Protein AF-A0A940QSB4-F1 (afdb_monomer_lite)

Foldseek 3Di:
DADEDEAEDCEPCVVVVVVVLVCCVPPVVVDDPRYDHQAYEEAHPLQLLAQPAADDDDDDLVSLLVSLVVCVVVVHAYEYRSAQQPDDPVSLPPPVNVSSLVSNLDLRYAYEYDHPVVVVSCCVPRVSHAYEDDLLNVPPDLVVQLVVVVDPHQAYEHNQLCPPVVVSLVSRPCNVRYHYDDDDPDDRPDPCSNVSSNLSSQQSNQNSVCVPDPVPDDRDSVVSVHDDCPPDDD

Radius of gyration: 18.11 Å; chains: 1; bounding box: 48×42×54 Å

pLDDT: mean 93.91, std 8.62, range [43.97, 98.81]

Structure (mmCIF, N/CA/C/O backbone):
data_AF-A0A940QSB4-F1
#
_entry.id   AF-A0A940QSB4-F1
#
loop_
_atom_site.group_PDB
_atom_site.id
_atom_site.type_symbol
_atom_site.label_atom_id
_atom_site.label_alt_id
_atom_site.label_comp_id
_atom_site.label_asym_id
_atom_site.label_entity_id
_atom_site.label_seq_id
_atom_site.pdbx_PDB_ins_code
_atom_site.Cartn_x
_atom_site.Cartn_y
_atom_site.Cartn_z
_atom_site.occupancy
_atom_site.B_iso_or_equiv
_atom_site.auth_seq_id
_atom_site.auth_comp_id
_atom_site.auth_asym_id
_atom_site.auth_atom_id
_atom_site.pdbx_PDB_model_num
ATOM 1 N N . MET A 1 1 ? -20.572 5.032 17.392 1.00 81.12 1 MET A N 1
ATOM 2 C CA . MET A 1 1 ? -19.119 4.774 17.262 1.00 81.12 1 MET A CA 1
ATOM 3 C C . MET A 1 1 ? -18.815 4.784 15.771 1.00 81.12 1 MET A C 1
ATOM 5 O O . MET A 1 1 ? -19.579 4.154 15.058 1.00 81.12 1 MET A O 1
ATOM 9 N N . SER A 1 2 ? -17.824 5.543 15.284 1.00 90.00 2 SER A N 1
ATOM 10 C CA . SER A 1 2 ? -17.433 5.465 13.860 1.00 90.00 2 SER A CA 1
ATOM 11 C C . SER A 1 2 ? -16.614 4.191 13.643 1.00 90.00 2 SER A C 1
ATOM 13 O O . SER A 1 2 ? -15.723 3.898 14.444 1.00 90.00 2 SER A O 1
ATOM 15 N N . ILE A 1 3 ? -16.939 3.434 12.597 1.00 93.44 3 ILE A N 1
ATOM 16 C CA . ILE A 1 3 ? -16.232 2.224 12.183 1.00 93.44 3 ILE A CA 1
ATOM 17 C C . ILE A 1 3 ? -15.603 2.509 10.823 1.00 93.44 3 ILE A C 1
ATOM 19 O O . ILE A 1 3 ? -16.293 2.611 9.807 1.00 93.44 3 ILE A O 1
ATOM 23 N N . LYS A 1 4 ? -14.278 2.643 10.812 1.00 95.44 4 LYS A N 1
ATOM 24 C CA . LYS A 1 4 ? -13.508 2.977 9.614 1.00 95.44 4 LYS A CA 1
ATOM 25 C C . LYS A 1 4 ? -13.210 1.719 8.809 1.00 95.44 4 LYS A C 1
ATOM 27 O O . LYS A 1 4 ? -12.486 0.841 9.270 1.00 95.44 4 LYS A O 1
ATOM 32 N N . PHE A 1 5 ? -13.743 1.658 7.597 1.00 95.88 5 PHE A N 1
ATOM 33 C CA . PHE A 1 5 ? -13.446 0.624 6.615 1.00 95.88 5 PHE A CA 1
ATOM 34 C C . PHE A 1 5 ? -12.566 1.169 5.495 1.00 95.88 5 PHE A C 1
ATOM 36 O O . PHE A 1 5 ? -12.629 2.343 5.122 1.00 95.88 5 PHE A O 1
ATOM 43 N N . HIS A 1 6 ? -11.769 0.272 4.926 1.00 96.12 6 HIS A N 1
ATOM 44 C CA . HIS A 1 6 ? -10.895 0.556 3.800 1.00 96.12 6 HIS A CA 1
ATOM 45 C C . HIS A 1 6 ? -11.299 -0.339 2.633 1.00 96.12 6 HIS A C 1
ATOM 47 O O . HIS A 1 6 ? -11.260 -1.566 2.746 1.00 96.12 6 HIS A O 1
ATOM 53 N N . LEU A 1 7 ? -11.725 0.262 1.522 1.00 96.38 7 LEU A N 1
ATOM 54 C CA . LEU A 1 7 ? -12.139 -0.513 0.353 1.00 96.38 7 LEU A CA 1
ATOM 55 C C . LEU A 1 7 ? -10.910 -0.982 -0.436 1.00 96.38 7 LEU A C 1
ATOM 57 O O . LEU A 1 7 ? -9.943 -0.224 -0.568 1.00 96.38 7 LEU A O 1
ATOM 61 N N . PRO A 1 8 ? -10.928 -2.203 -0.990 1.00 94.62 8 PRO A N 1
ATOM 62 C CA . PRO A 1 8 ? -9.875 -2.652 -1.877 1.00 94.62 8 PRO A CA 1
ATOM 63 C C . PRO A 1 8 ? -10.031 -2.036 -3.272 1.00 94.62 8 PRO A C 1
ATOM 65 O O . PRO A 1 8 ? -11.121 -1.929 -3.825 1.00 94.62 8 PRO A O 1
ATOM 68 N N . ASP A 1 9 ? -8.885 -1.733 -3.853 1.00 94.62 9 ASP A N 1
ATOM 69 C CA . ASP A 1 9 ? -8.590 -1.474 -5.252 1.00 94.62 9 ASP A CA 1
ATOM 70 C C . ASP A 1 9 ? -9.284 -0.265 -5.903 1.00 94.62 9 ASP A C 1
ATOM 72 O O . ASP A 1 9 ? -10.362 -0.334 -6.488 1.00 94.62 9 ASP A O 1
ATOM 76 N N . PHE A 1 10 ? -8.601 0.878 -5.894 1.00 96.31 10 PHE A N 1
ATOM 77 C CA . PHE A 1 10 ? -9.054 2.081 -6.597 1.00 96.31 10 PHE A CA 1
ATOM 78 C C . PHE A 1 10 ? -8.824 2.052 -8.120 1.00 96.31 10 PHE A C 1
ATOM 80 O O . PHE A 1 10 ? -9.270 2.980 -8.797 1.00 96.31 10 PHE A O 1
ATOM 87 N N . ALA A 1 11 ? -8.119 1.053 -8.666 1.00 94.62 11 ALA A N 1
ATOM 88 C CA . ALA A 1 11 ? -7.722 1.012 -10.073 1.00 94.62 11 ALA A CA 1
ATOM 89 C C . ALA A 1 11 ? -8.587 0.038 -10.886 1.00 94.62 11 ALA A C 1
ATOM 91 O O . ALA A 1 11 ? -9.303 0.476 -11.787 1.00 94.62 11 ALA A O 1
ATOM 92 N N . VAL A 1 12 ? -8.573 -1.258 -10.564 1.00 91.00 12 VAL A N 1
ATOM 93 C CA . VAL A 1 12 ? -9.357 -2.269 -11.300 1.00 91.00 12 VAL A CA 1
ATOM 94 C C . VAL A 1 12 ? -10.820 -2.244 -10.853 1.00 91.00 12 VAL A C 1
ATOM 96 O O . VAL A 1 12 ? -11.721 -2.325 -11.685 1.00 91.00 12 VAL A O 1
ATOM 99 N N . HIS A 1 13 ? -11.079 -2.017 -9.561 1.00 94.69 13 HIS A N 1
ATOM 100 C CA . HIS A 1 13 ? -12.437 -1.896 -9.010 1.00 94.69 13 HIS A CA 1
ATOM 101 C C . HIS A 1 13 ? -12.954 -0.445 -8.977 1.00 94.69 13 HIS A C 1
ATOM 103 O O . HIS A 1 13 ? -13.920 -0.137 -8.277 1.00 94.69 13 HIS A O 1
ATOM 109 N N . TYR A 1 14 ? -12.355 0.453 -9.772 1.00 95.38 14 TYR A N 1
ATOM 110 C CA . TYR A 1 14 ? -12.679 1.885 -9.821 1.00 95.38 14 TYR A CA 1
ATOM 111 C C . TYR A 1 14 ? -14.187 2.171 -9.934 1.00 95.38 14 TYR A C 1
ATOM 113 O O . TYR A 1 14 ? -14.747 2.932 -9.142 1.00 95.38 14 TYR A O 1
ATOM 121 N N . HIS A 1 15 ? -14.865 1.551 -10.906 1.00 95.94 15 HIS A N 1
ATOM 122 C CA . HIS A 1 15 ? -16.290 1.794 -11.144 1.00 95.94 15 HIS A CA 1
ATOM 123 C C . HIS A 1 15 ? -17.166 1.266 -10.008 1.00 95.94 15 HIS A C 1
ATOM 125 O O . HIS A 1 15 ? -18.061 1.978 -9.551 1.00 95.94 15 HIS A O 1
ATOM 131 N N . PHE A 1 16 ? -16.879 0.056 -9.522 1.00 96.75 16 PHE A N 1
ATOM 132 C CA . PHE A 1 16 ? -17.614 -0.545 -8.413 1.00 96.75 16 PHE A CA 1
ATOM 133 C C . PHE A 1 16 ? -17.498 0.307 -7.148 1.00 96.75 16 PHE A C 1
ATOM 135 O O . PHE A 1 16 ? -18.516 0.681 -6.570 1.00 96.75 16 PHE A O 1
ATOM 142 N N . ASN A 1 17 ? -16.279 0.700 -6.769 1.00 97.00 17 ASN A N 1
ATOM 143 C CA . ASN A 1 17 ? -16.049 1.504 -5.571 1.00 97.00 17 ASN A CA 1
ATOM 144 C C . ASN A 1 17 ? -16.762 2.859 -5.638 1.00 97.00 17 ASN A C 1
ATOM 146 O O . ASN A 1 17 ? -17.312 3.315 -4.639 1.00 97.00 17 ASN A O 1
ATOM 150 N N . ARG A 1 18 ? -16.839 3.491 -6.814 1.00 95.81 18 ARG A N 1
ATOM 151 C CA . ARG A 1 18 ? -17.605 4.736 -6.974 1.00 95.81 18 ARG A CA 1
ATOM 152 C C . ARG A 1 18 ? -19.110 4.544 -6.813 1.00 95.81 18 ARG A C 1
ATOM 154 O O . ARG A 1 18 ? -19.754 5.398 -6.208 1.00 95.81 18 ARG A O 1
ATOM 161 N N . VAL A 1 19 ? -19.662 3.451 -7.339 1.00 96.94 19 VAL A N 1
ATOM 162 C CA . VAL A 1 19 ? -21.078 3.107 -7.140 1.00 96.94 19 VAL A CA 1
ATOM 163 C C . VAL A 1 19 ? -21.340 2.812 -5.665 1.00 96.94 19 VAL A C 1
ATOM 165 O O . VAL A 1 19 ? -22.266 3.381 -5.097 1.00 96.94 19 VAL A O 1
ATOM 168 N N . PHE A 1 20 ? -20.485 2.016 -5.021 1.00 96.62 20 PHE A N 1
ATOM 169 C CA . PHE A 1 20 ? -20.587 1.704 -3.597 1.00 96.62 20 PHE A CA 1
ATOM 170 C C . PHE A 1 20 ? -20.582 2.973 -2.731 1.00 96.62 20 PHE A C 1
ATOM 172 O O . PHE A 1 20 ? -21.470 3.157 -1.904 1.00 96.62 20 PHE A O 1
ATOM 179 N N . LEU A 1 21 ? -19.635 3.891 -2.966 1.00 96.88 21 LEU A N 1
ATOM 180 C CA . LEU A 1 21 ? -19.553 5.169 -2.248 1.00 96.88 21 LEU A CA 1
ATOM 181 C C . LEU A 1 21 ? -20.788 6.054 -2.476 1.00 96.88 21 LEU A C 1
ATOM 183 O O . LEU A 1 21 ? -21.237 6.737 -1.556 1.00 96.88 21 LEU A O 1
ATOM 187 N N . ALA A 1 22 ? -21.351 6.048 -3.688 1.00 96.56 22 ALA A N 1
ATOM 188 C CA . ALA A 1 22 ? -22.578 6.784 -3.982 1.00 96.56 22 ALA A CA 1
ATOM 189 C C . ALA A 1 22 ? -23.789 6.189 -3.249 1.00 96.56 22 ALA A C 1
ATOM 191 O O . ALA A 1 22 ? -24.569 6.949 -2.676 1.00 96.56 22 ALA A O 1
ATOM 192 N N . ILE A 1 23 ? -23.913 4.857 -3.219 1.00 97.31 23 ILE A N 1
ATOM 193 C CA . ILE A 1 23 ? -24.979 4.156 -2.491 1.00 97.31 23 ILE A CA 1
ATOM 194 C C . ILE A 1 23 ? -24.850 4.418 -0.990 1.00 97.31 23 ILE A C 1
ATOM 196 O O . ILE A 1 23 ? -25.834 4.813 -0.381 1.00 97.31 23 ILE A O 1
ATOM 200 N N . LEU A 1 24 ? -23.650 4.306 -0.410 1.00 96.12 24 LEU A N 1
ATOM 201 C CA . LEU A 1 24 ? -23.419 4.605 1.008 1.00 96.12 24 LEU A CA 1
ATOM 202 C C . LEU A 1 24 ? -23.841 6.031 1.384 1.00 96.12 24 LEU A C 1
ATOM 204 O O . LEU A 1 24 ? -24.417 6.254 2.443 1.00 96.12 24 LEU A O 1
ATOM 208 N N . LYS A 1 25 ? -23.576 7.004 0.506 1.00 94.81 25 LYS A N 1
ATOM 209 C CA . LYS A 1 25 ? -23.956 8.401 0.735 1.00 94.81 25 LYS A CA 1
ATOM 210 C C . LYS A 1 25 ? -25.464 8.645 0.598 1.00 94.81 25 LYS A C 1
ATOM 212 O O . LYS A 1 25 ? -25.991 9.504 1.297 1.00 94.81 25 LYS A O 1
ATOM 217 N N . GLN A 1 26 ? -26.127 7.981 -0.349 1.00 97.19 26 GLN A N 1
ATOM 218 C CA . GLN A 1 26 ? -27.543 8.218 -0.664 1.00 97.19 26 GLN A CA 1
ATOM 219 C C . GLN A 1 26 ? -28.500 7.376 0.184 1.00 97.19 26 GLN A C 1
ATOM 221 O O . GLN A 1 26 ? -29.591 7.850 0.481 1.00 97.19 26 GLN A O 1
ATOM 226 N N . TYR A 1 27 ? -28.076 6.172 0.567 1.00 97.00 27 TYR A N 1
ATOM 227 C CA . TYR A 1 27 ? -28.863 5.171 1.288 1.00 97.00 27 TYR A CA 1
ATOM 228 C C . TYR A 1 27 ? -28.077 4.626 2.495 1.00 97.00 27 TYR A C 1
ATOM 230 O O . TYR A 1 27 ? -27.760 3.431 2.541 1.00 97.00 27 TYR A O 1
ATOM 238 N N . PRO A 1 28 ? -27.678 5.482 3.457 1.00 95.19 28 PRO A N 1
ATOM 239 C CA . PRO A 1 28 ? -26.919 5.044 4.629 1.00 95.19 28 PRO A CA 1
ATOM 240 C C . PRO A 1 28 ? -27.654 3.974 5.455 1.00 95.19 28 PRO A C 1
ATOM 242 O O . PRO A 1 28 ? -26.998 3.162 6.101 1.00 95.19 28 PRO A O 1
ATOM 245 N N . GLU A 1 29 ? -28.986 3.906 5.386 1.00 95.81 29 GLU A N 1
ATOM 246 C CA . GLU A 1 29 ? -29.828 2.909 6.060 1.00 95.81 29 GLU A CA 1
ATOM 247 C C . GLU A 1 29 ? -29.637 1.468 5.557 1.00 95.81 29 GLU A C 1
ATOM 249 O O . GLU A 1 29 ? -30.074 0.524 6.214 1.00 95.81 29 GLU A O 1
ATOM 254 N N . PHE A 1 30 ? -28.985 1.271 4.404 1.00 96.56 30 PHE A N 1
ATOM 255 C CA . PHE A 1 30 ? -28.609 -0.067 3.924 1.00 96.56 30 PHE A CA 1
ATOM 256 C C . PHE A 1 30 ? -27.362 -0.619 4.621 1.00 96.56 30 PHE A C 1
ATOM 258 O O . PHE A 1 30 ? -27.002 -1.780 4.414 1.00 96.56 30 PHE A O 1
ATOM 265 N N . PHE A 1 31 ? -26.687 0.202 5.424 1.00 95.62 31 PHE A N 1
ATOM 266 C CA . PHE A 1 31 ? -25.418 -0.125 6.052 1.00 95.62 31 PHE A CA 1
ATOM 267 C C . PHE A 1 31 ? -25.528 -0.080 7.571 1.00 95.62 31 PHE A C 1
ATOM 269 O O . PHE A 1 31 ? -26.470 0.457 8.144 1.00 95.62 31 PHE A O 1
ATOM 276 N N . ILE A 1 32 ? -24.536 -0.672 8.233 1.00 93.94 32 ILE A N 1
ATOM 277 C CA . ILE A 1 32 ? -24.436 -0.623 9.689 1.00 93.94 32 ILE A CA 1
ATOM 278 C C . ILE A 1 32 ? -24.205 0.815 10.167 1.00 93.94 32 ILE A C 1
ATOM 280 O O . ILE A 1 32 ? -23.443 1.575 9.559 1.00 93.94 32 ILE A O 1
ATOM 284 N N . ASP A 1 33 ? -24.822 1.161 11.294 1.00 94.06 33 ASP A N 1
ATOM 285 C CA . ASP A 1 33 ? -24.682 2.484 11.892 1.00 94.06 33 ASP A CA 1
ATOM 286 C C . ASP A 1 33 ? -23.214 2.816 12.188 1.00 94.06 33 ASP A C 1
ATOM 288 O O . ASP A 1 33 ? -22.480 2.045 12.811 1.00 94.06 33 ASP A O 1
ATOM 292 N N . GLY A 1 34 ? -22.795 4.010 11.765 1.00 92.56 34 GLY A N 1
ATOM 293 C CA . GLY A 1 34 ? -21.440 4.511 11.985 1.00 92.56 34 GLY A CA 1
ATOM 294 C C . GLY A 1 34 ? -20.391 4.019 10.984 1.00 92.56 34 GLY A C 1
ATOM 295 O O . GLY A 1 34 ? -19.216 4.323 11.186 1.00 92.56 34 GLY A O 1
ATOM 296 N N . LEU A 1 35 ? -20.773 3.302 9.920 1.00 95.38 35 LEU A N 1
ATOM 297 C CA . LEU A 1 35 ? -19.861 2.936 8.832 1.00 95.38 35 LEU A CA 1
ATOM 298 C C . LEU A 1 35 ? -19.277 4.179 8.136 1.00 95.38 35 LEU A C 1
ATOM 300 O O . LEU A 1 35 ? -20.010 5.024 7.625 1.00 95.38 35 LEU A O 1
ATOM 304 N N . GLU A 1 36 ? -17.952 4.238 8.032 1.00 95.31 36 GLU A N 1
ATOM 305 C CA . GLU A 1 36 ? -17.218 5.268 7.297 1.00 95.31 36 GLU A CA 1
ATOM 306 C C . GLU A 1 36 ? -16.190 4.610 6.370 1.00 95.31 36 GLU A C 1
ATOM 308 O O . GLU A 1 36 ? -15.425 3.748 6.800 1.00 95.31 36 GLU A O 1
ATOM 313 N N . ILE A 1 37 ? -16.120 5.033 5.103 1.00 97.00 37 ILE A N 1
ATOM 314 C CA . ILE A 1 37 ? -15.011 4.636 4.226 1.00 97.00 37 ILE A CA 1
ATOM 315 C C . ILE A 1 37 ? -13.863 5.622 4.410 1.00 97.00 37 ILE A C 1
ATOM 317 O O . ILE A 1 37 ? -13.885 6.726 3.871 1.00 97.00 37 ILE A O 1
ATOM 321 N N . ALA A 1 38 ? -12.851 5.209 5.166 1.00 96.81 38 ALA A N 1
ATOM 322 C CA . ALA A 1 38 ? -11.726 6.062 5.529 1.00 96.81 38 ALA A CA 1
ATOM 323 C C . ALA A 1 38 ? -10.669 6.175 4.419 1.00 96.81 38 ALA A C 1
ATOM 325 O O . ALA A 1 38 ? -9.921 7.150 4.383 1.00 96.81 38 ALA A O 1
ATOM 326 N N . SER A 1 39 ? -10.567 5.182 3.530 1.00 98.00 39 SER A N 1
ATOM 327 C CA . SER A 1 39 ? -9.721 5.236 2.328 1.00 98.00 39 SER A CA 1
ATOM 328 C C . SER A 1 39 ? -10.038 4.091 1.360 1.00 98.00 39 SER A C 1
ATOM 330 O O . SER A 1 39 ? -10.780 3.161 1.689 1.00 98.00 39 SER A O 1
ATOM 332 N N . VAL A 1 40 ? -9.436 4.138 0.171 1.00 98.31 40 VAL A N 1
ATOM 333 C CA . VAL A 1 40 ? -9.363 2.997 -0.753 1.00 98.31 40 VAL A CA 1
ATOM 334 C C . VAL A 1 40 ? -7.895 2.632 -0.965 1.00 98.31 40 VAL A C 1
ATOM 336 O O . VAL A 1 40 ? -7.079 3.505 -1.266 1.00 98.31 40 VAL A O 1
ATOM 339 N N . PHE A 1 41 ? -7.529 1.361 -0.808 1.00 97.44 41 PHE A N 1
ATOM 340 C CA . PHE A 1 41 ? -6.144 0.901 -0.962 1.00 97.44 41 PHE A CA 1
ATOM 341 C C . PHE A 1 41 ? -5.952 0.093 -2.240 1.00 97.44 41 PHE A C 1
ATOM 343 O O . PHE A 1 41 ? -6.842 -0.637 -2.636 1.00 97.44 41 PHE A O 1
ATOM 350 N N . GLY A 1 42 ? -4.801 0.162 -2.894 1.00 96.88 42 GLY A N 1
ATOM 351 C CA . GLY A 1 42 ? -4.555 -0.589 -4.127 1.00 96.88 42 GLY A CA 1
ATOM 352 C C . GLY A 1 42 ? -3.335 -0.089 -4.878 1.00 96.88 42 GLY A C 1
ATOM 353 O O . GLY A 1 42 ? -2.511 0.642 -4.334 1.00 96.88 42 GLY A O 1
ATOM 354 N N . THR A 1 43 ? -3.213 -0.462 -6.146 1.00 97.31 43 THR A N 1
ATOM 355 C CA . THR A 1 43 ? -2.093 -0.039 -6.987 1.00 97.31 43 THR A CA 1
ATOM 356 C C . THR A 1 43 ? -2.541 0.152 -8.428 1.00 97.31 43 THR A C 1
ATOM 358 O O . THR A 1 43 ? -3.455 -0.524 -8.894 1.00 97.31 43 THR A O 1
ATOM 361 N N . PHE A 1 44 ? -1.885 1.058 -9.150 1.00 97.56 44 PHE A N 1
ATOM 362 C CA . PHE A 1 44 ? -2.089 1.180 -10.590 1.00 97.56 44 PHE A CA 1
ATOM 363 C C . PHE A 1 44 ? -1.234 0.135 -11.318 1.00 97.56 44 PHE A C 1
ATOM 365 O O . PHE A 1 44 ? -0.025 0.091 -11.072 1.00 97.56 44 PHE A O 1
ATOM 372 N N . PRO A 1 45 ? -1.787 -0.663 -12.243 1.00 94.44 45 PRO A N 1
ATOM 373 C CA . PRO A 1 45 ? -0.974 -1.365 -13.230 1.00 94.44 45 PRO A CA 1
ATOM 374 C C . PRO A 1 45 ? -0.178 -0.326 -14.039 1.00 94.44 45 PRO A C 1
ATOM 376 O O . PRO A 1 45 ? -0.755 0.652 -14.494 1.00 94.44 45 PRO A O 1
ATOM 379 N N . GLN A 1 46 ? 1.133 -0.413 -14.226 1.00 93.50 46 GLN A N 1
ATOM 380 C CA . GLN A 1 46 ? 2.070 -1.506 -13.975 1.00 93.50 46 GLN A CA 1
ATOM 381 C C . GLN A 1 46 ? 3.091 -1.153 -12.875 1.00 93.50 46 GLN A C 1
ATOM 383 O O . GLN A 1 46 ? 4.299 -1.132 -13.107 1.00 93.50 46 GLN A O 1
ATOM 388 N N . SER A 1 47 ? 2.621 -0.837 -11.668 1.00 97.44 47 SER A N 1
ATOM 389 C CA . SER A 1 47 ? 3.489 -0.427 -10.556 1.00 97.44 47 SER A CA 1
ATOM 390 C C . SER A 1 47 ? 4.409 -1.559 -10.088 1.00 97.44 47 SER A C 1
ATOM 392 O O . SER A 1 47 ? 3.959 -2.527 -9.475 1.00 97.44 47 SER A O 1
ATOM 394 N N . LEU A 1 48 ? 5.712 -1.391 -10.319 1.00 97.62 48 LEU A N 1
ATOM 395 C CA . LEU A 1 48 ? 6.759 -2.356 -9.973 1.00 97.62 48 LEU A CA 1
ATOM 396 C C . LEU A 1 48 ? 6.871 -2.600 -8.460 1.00 97.62 48 LEU A C 1
ATOM 398 O O . LEU A 1 48 ? 7.167 -3.715 -8.035 1.00 97.62 48 LEU A O 1
ATOM 402 N N . TRP A 1 49 ? 6.594 -1.585 -7.637 1.00 98.50 49 TRP A N 1
ATOM 403 C CA . TRP A 1 49 ? 6.710 -1.686 -6.177 1.00 98.50 49 TRP A CA 1
ATOM 404 C C . TRP A 1 49 ? 5.591 -2.480 -5.489 1.00 98.50 49 TRP A C 1
ATOM 406 O O . TRP A 1 49 ? 5.614 -2.654 -4.271 1.00 98.50 49 TRP A O 1
ATOM 416 N N . ASN A 1 50 ? 4.611 -2.977 -6.241 1.00 97.19 50 ASN A N 1
ATOM 417 C CA . ASN A 1 50 ? 3.558 -3.838 -5.714 1.00 97.19 50 ASN A CA 1
ATOM 418 C C . ASN A 1 50 ? 4.076 -5.256 -5.398 1.00 97.19 50 ASN A C 1
ATOM 420 O O . ASN A 1 50 ? 4.943 -5.771 -6.101 1.00 97.19 50 ASN A O 1
ATOM 424 N N . GLY A 1 51 ? 3.542 -5.897 -4.351 1.00 90.38 51 GLY A N 1
ATOM 425 C CA . GLY A 1 51 ? 3.957 -7.260 -3.979 1.00 90.38 51 GLY A CA 1
ATOM 426 C C . GLY A 1 51 ? 3.036 -8.033 -3.034 1.00 90.38 51 GLY A C 1
ATOM 427 O O . GLY A 1 51 ? 3.445 -9.048 -2.489 1.00 90.38 51 GLY A O 1
ATOM 428 N N . GLY A 1 52 ? 1.802 -7.569 -2.806 1.00 84.06 52 GLY A N 1
ATOM 429 C CA . GLY A 1 52 ? 0.811 -8.314 -2.013 1.00 84.06 52 GLY A CA 1
ATOM 430 C C . GLY A 1 52 ? -0.042 -9.271 -2.851 1.00 84.06 52 GLY A C 1
ATOM 431 O O . GLY A 1 52 ? -0.426 -10.339 -2.382 1.00 84.06 52 GLY A O 1
ATOM 432 N N . ARG A 1 53 ? -0.346 -8.882 -4.094 1.00 90.06 53 ARG A N 1
ATOM 433 C CA . ARG A 1 53 ? -1.077 -9.662 -5.106 1.00 90.06 53 ARG A CA 1
ATOM 434 C C . ARG A 1 53 ? -0.566 -9.266 -6.481 1.00 90.06 53 ARG A C 1
ATOM 436 O O . ARG A 1 53 ? -0.228 -8.100 -6.659 1.00 90.06 53 ARG A O 1
ATOM 443 N N . ILE A 1 54 ? -0.554 -10.180 -7.444 1.00 91.31 54 ILE A N 1
ATOM 444 C CA . ILE A 1 54 ? -0.202 -9.835 -8.826 1.00 91.31 54 ILE A CA 1
ATOM 445 C C . ILE A 1 54 ? -1.263 -8.917 -9.424 1.00 91.31 54 ILE A C 1
ATOM 447 O O . ILE A 1 54 ? -2.459 -9.203 -9.358 1.00 91.31 54 ILE A O 1
ATOM 451 N N . VAL A 1 55 ? -0.810 -7.816 -10.019 1.00 91.94 55 VAL A N 1
ATOM 452 C CA . VAL A 1 55 ? -1.650 -6.862 -10.737 1.00 91.94 55 VAL A CA 1
ATOM 453 C C . VAL A 1 55 ? -1.120 -6.716 -12.158 1.00 91.94 55 VAL A C 1
ATOM 455 O O . VAL A 1 55 ? -0.006 -6.239 -12.388 1.00 91.94 55 VAL A O 1
ATOM 458 N N . ASN A 1 56 ? -1.949 -7.144 -13.108 1.00 88.75 56 ASN A N 1
ATOM 459 C CA . ASN A 1 56 ? -1.662 -7.137 -14.537 1.00 88.75 56 ASN A CA 1
ATOM 460 C C . ASN A 1 56 ? -2.276 -5.919 -15.233 1.00 88.75 56 ASN A C 1
ATOM 462 O O . ASN A 1 56 ? -3.221 -5.305 -14.740 1.00 88.75 56 ASN A O 1
ATOM 466 N N . GLY A 1 57 ? -1.767 -5.623 -16.427 1.00 90.25 57 GLY A N 1
ATOM 467 C CA . GLY A 1 57 ? -2.265 -4.553 -17.285 1.00 90.25 57 GLY A CA 1
ATOM 468 C C . GLY A 1 57 ? -1.375 -3.316 -17.281 1.00 90.25 57 GLY A C 1
ATOM 469 O O . GLY A 1 57 ? -0.322 -3.277 -16.646 1.00 90.25 57 GLY A O 1
ATOM 470 N N . VAL A 1 58 ? -1.805 -2.307 -18.034 1.00 92.19 58 VAL A N 1
ATOM 471 C CA . VAL A 1 58 ? -1.082 -1.049 -18.229 1.00 92.19 58 VAL A CA 1
ATOM 472 C C . VAL A 1 58 ? -2.061 0.100 -18.090 1.00 92.19 58 VAL A C 1
ATOM 474 O O . VAL A 1 58 ? -3.110 0.092 -18.732 1.00 92.19 58 VAL A O 1
ATOM 477 N N . PHE A 1 59 ? -1.716 1.092 -17.273 1.00 94.00 59 PHE A N 1
ATOM 478 C CA . PHE A 1 59 ? -2.428 2.363 -17.231 1.00 94.00 59 PHE A CA 1
ATOM 479 C C . PHE A 1 59 ? -1.552 3.444 -17.842 1.00 94.00 59 PHE A C 1
ATOM 481 O O . PHE A 1 59 ? -0.368 3.583 -17.526 1.00 94.00 59 PHE A O 1
ATOM 488 N N . ASP A 1 60 ? -2.152 4.265 -18.695 1.00 94.00 60 ASP A N 1
ATOM 489 C CA . ASP A 1 60 ? -1.496 5.485 -19.122 1.00 94.00 60 ASP A CA 1
ATOM 490 C C . ASP A 1 60 ? -1.481 6.530 -17.987 1.00 94.00 60 ASP A C 1
ATOM 492 O O . ASP A 1 60 ? -2.256 6.510 -17.022 1.00 94.00 60 ASP A O 1
ATOM 496 N N . LYS A 1 61 ? -0.576 7.497 -18.129 1.00 95.69 61 LYS A N 1
ATOM 497 C CA . LYS A 1 61 ? -0.360 8.574 -17.159 1.00 95.69 61 LYS A CA 1
ATOM 498 C C . LYS A 1 61 ? -1.592 9.472 -16.951 1.00 95.69 61 LYS A C 1
ATOM 500 O O . LYS A 1 61 ? -1.743 10.034 -15.861 1.00 95.69 61 LYS A O 1
ATOM 505 N N . ASN A 1 62 ? -2.456 9.638 -17.953 1.00 96.81 62 ASN A N 1
ATOM 506 C CA . ASN A 1 62 ? -3.680 10.433 -17.834 1.00 96.81 62 ASN A CA 1
ATOM 507 C C . ASN A 1 62 ? -4.748 9.686 -17.036 1.00 96.81 62 ASN A C 1
ATOM 509 O O . ASN A 1 62 ? -5.394 10.303 -16.189 1.00 96.81 62 ASN A O 1
ATOM 513 N N . THR A 1 63 ? -4.880 8.375 -17.226 1.00 96.25 63 THR A N 1
ATOM 514 C CA . THR A 1 63 ? -5.800 7.546 -16.438 1.00 96.25 63 THR A CA 1
ATOM 515 C C . THR A 1 63 ? -5.453 7.605 -14.946 1.00 96.25 63 THR A C 1
ATOM 517 O O . THR A 1 63 ? -6.339 7.850 -14.127 1.00 96.25 63 THR A O 1
ATOM 520 N N . VAL A 1 64 ? -4.165 7.532 -14.583 1.00 98.12 64 VAL A N 1
ATOM 521 C CA . VAL A 1 64 ? -3.703 7.745 -13.192 1.00 98.12 64 VAL A CA 1
ATOM 522 C C . VAL A 1 64 ? -4.169 9.101 -12.643 1.00 98.12 64 VAL A C 1
ATOM 524 O O . VAL A 1 64 ? -4.762 9.163 -11.567 1.00 98.12 64 VAL A O 1
ATOM 527 N N . LYS A 1 65 ? -3.957 10.195 -13.391 1.00 98.19 65 LYS A N 1
ATOM 528 C CA . LYS A 1 65 ? -4.395 11.546 -12.985 1.00 98.19 65 LYS A CA 1
ATOM 529 C C . LYS A 1 65 ? -5.903 11.623 -12.770 1.00 98.19 65 LYS A C 1
ATOM 531 O O . LYS A 1 65 ? -6.343 12.248 -11.808 1.00 98.19 65 LYS A O 1
ATOM 536 N N . ILE A 1 66 ? -6.685 11.021 -13.666 1.00 97.75 66 ILE A N 1
ATOM 537 C CA . ILE A 1 66 ? -8.147 11.011 -13.572 1.00 97.75 66 ILE A CA 1
ATOM 538 C C . ILE A 1 66 ? -8.568 10.304 -12.287 1.00 97.75 66 ILE A C 1
ATOM 540 O O . ILE A 1 66 ? -9.292 10.901 -11.497 1.00 97.75 66 ILE A O 1
ATOM 544 N N . VAL A 1 67 ? -8.079 9.087 -12.035 1.00 97.88 67 VAL A N 1
ATOM 545 C CA . VAL A 1 67 ? -8.458 8.321 -10.837 1.00 97.88 67 VAL A CA 1
ATOM 546 C C . VAL A 1 67 ? -8.096 9.079 -9.559 1.00 97.88 67 VAL A C 1
ATOM 548 O O . VAL A 1 67 ? -8.966 9.271 -8.710 1.00 97.88 67 VAL A O 1
ATOM 551 N N . VAL A 1 68 ? -6.861 9.584 -9.452 1.00 98.25 68 VAL A N 1
ATOM 552 C CA . VAL A 1 68 ? -6.409 10.374 -8.292 1.00 98.25 68 VAL A CA 1
ATOM 553 C C . VAL A 1 68 ? -7.309 11.590 -8.066 1.00 98.25 68 VAL A C 1
ATOM 555 O O . VAL A 1 68 ? -7.780 11.811 -6.952 1.00 98.25 68 VAL A O 1
ATOM 558 N N . ARG A 1 69 ? -7.600 12.356 -9.124 1.00 98.12 69 ARG A N 1
ATOM 559 C CA . ARG A 1 69 ? -8.463 13.542 -9.043 1.00 98.12 69 ARG A CA 1
ATOM 560 C C . ARG A 1 69 ? -9.885 13.190 -8.611 1.00 98.12 69 ARG A C 1
ATOM 562 O O . ARG A 1 69 ? -10.483 13.931 -7.839 1.00 98.12 69 ARG A O 1
ATOM 569 N N . GLU A 1 70 ? -10.459 12.113 -9.141 1.00 97.38 70 GLU A N 1
ATOM 570 C CA . GLU A 1 70 ? -11.833 11.737 -8.803 1.00 97.38 70 GLU A CA 1
ATOM 571 C C . GLU A 1 70 ? -11.957 11.279 -7.344 1.00 97.38 70 GLU A C 1
ATOM 573 O O . GLU A 1 70 ? -12.917 11.669 -6.686 1.00 97.38 70 GLU A O 1
ATOM 578 N N . PHE A 1 71 ? -10.982 10.545 -6.801 1.00 98.00 71 PHE A N 1
ATOM 579 C CA . PHE A 1 71 ? -10.985 10.204 -5.373 1.00 98.00 71 PHE A CA 1
ATOM 580 C C . PHE A 1 71 ? -10.720 11.415 -4.466 1.00 98.00 71 PHE A C 1
ATOM 582 O O . PHE A 1 71 ? -11.382 11.553 -3.437 1.00 98.00 71 PHE A O 1
ATOM 589 N N . ASP A 1 72 ? -9.857 12.353 -4.874 1.00 97.25 72 ASP A N 1
ATOM 590 C CA . ASP A 1 72 ? -9.648 13.600 -4.121 1.00 97.25 72 ASP A CA 1
ATOM 591 C C . ASP A 1 72 ? -10.921 14.465 -4.063 1.00 97.25 72 ASP A C 1
ATOM 593 O O . ASP A 1 72 ? -11.267 14.969 -2.995 1.00 97.25 72 ASP A O 1
ATOM 597 N N . LYS A 1 73 ? -11.692 14.553 -5.160 1.00 96.94 73 LYS A N 1
ATOM 598 C CA . LYS A 1 73 ? -13.016 15.214 -5.169 1.00 96.94 73 LYS A CA 1
ATOM 599 C C . LYS A 1 73 ? -14.024 14.553 -4.230 1.00 96.94 73 LYS A C 1
ATOM 601 O O . LYS A 1 73 ? -14.896 15.236 -3.699 1.00 96.94 73 LYS A O 1
ATOM 606 N N . LEU A 1 74 ? -13.937 13.234 -4.059 1.00 95.94 74 LEU A N 1
ATOM 607 C CA . LEU A 1 74 ? -14.771 12.493 -3.112 1.00 95.94 74 LEU A CA 1
ATOM 608 C C . LEU A 1 74 ? -14.306 12.678 -1.661 1.00 95.94 74 LEU A C 1
ATOM 610 O O . LEU A 1 74 ? -15.024 12.278 -0.750 1.00 95.94 74 LEU A O 1
ATOM 614 N N . GLY A 1 75 ? -13.129 13.274 -1.439 1.00 96.38 75 GLY A N 1
ATOM 615 C CA . GLY A 1 75 ? -12.525 13.395 -0.116 1.00 96.38 75 GLY A CA 1
ATOM 616 C C . GLY A 1 75 ? -12.016 12.065 0.440 1.00 96.38 75 GLY A C 1
ATOM 617 O O . GLY A 1 75 ? -11.802 11.971 1.644 1.00 96.38 75 GLY A O 1
ATOM 618 N N . ILE A 1 76 ? -11.822 11.050 -0.411 1.00 97.56 76 ILE A N 1
ATOM 619 C CA . ILE A 1 76 ? -11.416 9.702 -0.002 1.00 97.56 76 ILE A CA 1
ATOM 620 C C . ILE A 1 76 ? -9.928 9.500 -0.325 1.00 97.56 76 ILE A C 1
ATOM 622 O O . ILE A 1 76 ? -9.562 9.474 -1.502 1.00 97.56 76 ILE A O 1
ATOM 626 N N . PRO A 1 77 ? -9.057 9.346 0.689 1.00 98.38 77 PRO A N 1
ATOM 627 C CA . PRO A 1 77 ? -7.640 9.080 0.480 1.00 98.38 77 PRO A CA 1
ATOM 628 C C . PRO A 1 77 ? -7.377 7.769 -0.264 1.00 98.38 77 PRO A C 1
ATOM 630 O O . PRO A 1 77 ? -8.082 6.772 -0.082 1.00 98.38 77 PRO A O 1
ATOM 633 N N . LEU A 1 78 ? -6.295 7.754 -1.038 1.00 98.69 78 LEU A N 1
ATOM 634 C CA . LEU A 1 78 ? -5.735 6.553 -1.646 1.00 98.69 78 LEU A CA 1
ATOM 635 C C . LEU A 1 78 ? -4.570 6.019 -0.811 1.00 98.69 78 LEU A C 1
ATOM 637 O O . LEU A 1 78 ? -3.734 6.793 -0.343 1.00 98.69 78 LEU A O 1
ATOM 641 N N . ARG A 1 79 ? -4.489 4.694 -0.656 1.00 98.56 79 ARG A N 1
ATOM 642 C CA . ARG A 1 79 ? -3.353 4.001 -0.022 1.00 98.56 79 ARG A CA 1
ATOM 643 C C . ARG A 1 79 ? -2.669 3.065 -1.013 1.00 98.56 79 ARG A C 1
ATOM 645 O O . ARG A 1 79 ? -3.226 2.035 -1.385 1.00 98.56 79 ARG A O 1
ATOM 652 N N . PHE A 1 80 ? -1.465 3.412 -1.450 1.00 98.62 80 PHE A N 1
ATOM 653 C CA . PHE A 1 80 ? -0.734 2.648 -2.459 1.00 98.62 80 PHE A CA 1
ATOM 654 C C . PHE A 1 80 ? -0.136 1.365 -1.865 1.00 98.62 80 PHE A C 1
ATOM 656 O O . PHE A 1 80 ? 0.653 1.438 -0.926 1.00 98.62 80 PHE A O 1
ATOM 663 N N . THR A 1 81 ? -0.483 0.190 -2.396 1.00 97.69 81 THR A N 1
ATOM 664 C CA . THR A 1 81 ? 0.023 -1.116 -1.929 1.00 97.69 8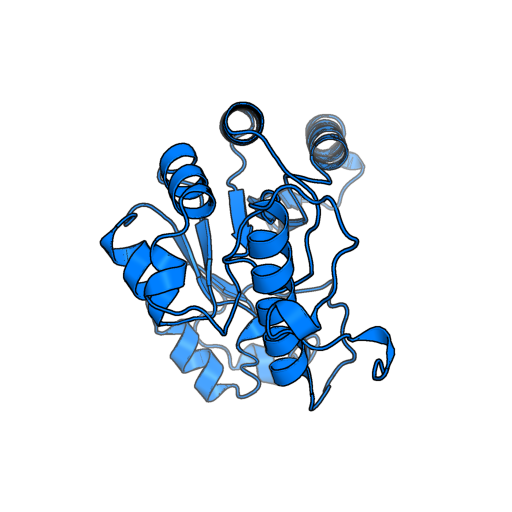1 THR A CA 1
ATOM 665 C C . THR A 1 81 ? 1.424 -1.401 -2.470 1.00 97.69 81 THR A C 1
ATOM 667 O O . THR A 1 81 ? 1.628 -2.316 -3.268 1.00 97.69 81 THR A O 1
ATOM 670 N N . PHE A 1 82 ? 2.412 -0.613 -2.049 1.00 98.50 82 PHE A N 1
ATOM 671 C CA . PHE A 1 82 ? 3.816 -0.782 -2.432 1.00 98.50 82 PHE A CA 1
ATOM 672 C C . PHE A 1 82 ? 4.545 -1.741 -1.487 1.00 98.50 82 PHE A C 1
ATOM 674 O O . PHE A 1 82 ? 5.523 -1.421 -0.811 1.00 98.50 82 PHE A O 1
ATOM 681 N N . THR A 1 83 ? 3.995 -2.949 -1.422 1.00 97.75 83 THR A N 1
ATOM 682 C CA . THR A 1 83 ? 4.322 -3.971 -0.431 1.00 97.75 83 THR A CA 1
ATOM 683 C C . THR A 1 83 ? 5.311 -5.015 -0.940 1.00 97.75 83 THR A C 1
ATOM 685 O O . THR A 1 83 ? 5.386 -6.095 -0.365 1.00 97.75 83 THR A O 1
ATOM 688 N N . ASN A 1 84 ? 6.049 -4.744 -2.019 1.00 98.19 84 ASN A N 1
ATOM 689 C CA . ASN A 1 84 ? 7.068 -5.672 -2.501 1.00 98.19 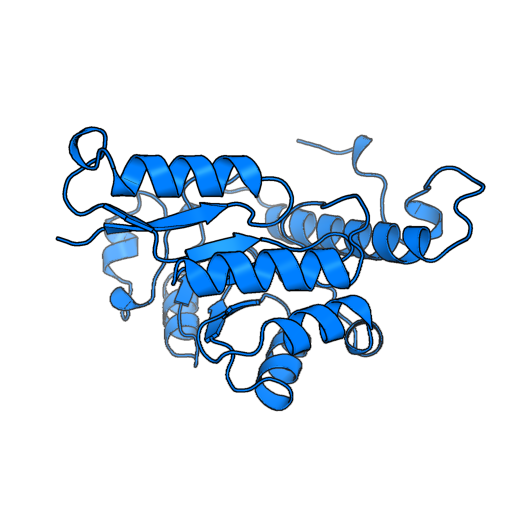84 ASN A CA 1
ATOM 690 C C . ASN A 1 84 ? 8.229 -5.759 -1.491 1.00 98.19 84 ASN A C 1
ATOM 692 O O . ASN A 1 84 ? 8.841 -4.730 -1.192 1.00 98.19 84 ASN A O 1
ATOM 696 N N . PRO A 1 85 ? 8.546 -6.947 -0.941 1.00 97.31 85 PRO A N 1
ATOM 697 C CA . PRO A 1 85 ? 9.679 -7.093 -0.030 1.00 97.31 85 PRO A CA 1
ATOM 698 C C . PRO A 1 85 ? 11.032 -7.008 -0.758 1.00 97.31 85 PRO A C 1
ATOM 700 O O . PRO A 1 85 ? 12.024 -6.617 -0.151 1.00 97.31 85 PRO A O 1
ATOM 703 N N . ASN A 1 86 ? 11.072 -7.306 -2.060 1.00 97.31 86 ASN A N 1
ATOM 704 C CA . ASN A 1 86 ? 12.298 -7.516 -2.836 1.00 97.31 86 ASN A CA 1
ATOM 705 C C . ASN A 1 86 ? 12.712 -6.282 -3.654 1.00 97.31 86 ASN A C 1
ATOM 707 O O . ASN A 1 86 ? 13.149 -6.406 -4.802 1.00 97.31 86 ASN A O 1
ATOM 711 N N . ILE A 1 87 ? 12.533 -5.082 -3.099 1.00 98.19 87 ILE A N 1
ATOM 712 C CA . ILE A 1 87 ? 12.947 -3.825 -3.742 1.00 98.19 87 ILE A CA 1
ATOM 713 C C . ILE A 1 87 ? 14.464 -3.663 -3.664 1.00 98.19 87 ILE A C 1
ATOM 715 O O . ILE A 1 87 ? 15.048 -3.815 -2.593 1.00 98.19 87 ILE A O 1
ATOM 719 N N . THR A 1 88 ? 15.087 -3.314 -4.789 1.00 98.38 88 THR A N 1
ATOM 720 C CA . THR A 1 88 ? 16.498 -2.907 -4.868 1.00 98.38 88 THR A CA 1
ATOM 721 C C . THR A 1 88 ? 16.626 -1.405 -5.135 1.00 98.38 88 THR A C 1
ATOM 723 O O . THR A 1 88 ? 15.652 -0.742 -5.489 1.00 98.38 88 THR A O 1
ATOM 726 N N . GLU A 1 89 ? 17.838 -0.855 -5.023 1.00 98.44 89 GLU A N 1
ATOM 727 C CA . GLU A 1 89 ? 18.100 0.556 -5.352 1.00 98.44 89 GLU A CA 1
ATOM 728 C C . GLU A 1 89 ? 17.743 0.911 -6.802 1.00 98.44 89 GLU A C 1
ATOM 730 O O . GLU A 1 89 ? 17.269 2.012 -7.078 1.00 98.44 89 GLU A O 1
ATOM 735 N N . GLU A 1 90 ? 17.933 -0.022 -7.739 1.00 98.00 90 GLU A N 1
ATOM 736 C CA . GLU A 1 90 ? 17.562 0.194 -9.139 1.00 98.00 90 GLU A CA 1
ATOM 737 C C . GLU A 1 90 ? 16.043 0.264 -9.307 1.00 98.00 90 GLU A C 1
ATOM 739 O O . GLU A 1 90 ? 15.532 1.100 -10.051 1.00 98.00 90 GLU A O 1
ATOM 744 N N . ASP A 1 91 ? 15.299 -0.552 -8.558 1.00 98.31 91 ASP A N 1
ATOM 745 C CA . ASP A 1 91 ? 13.841 -0.531 -8.597 1.00 98.31 91 ASP A CA 1
ATOM 746 C C . ASP A 1 91 ? 13.277 0.818 -8.099 1.00 98.31 91 ASP A C 1
ATOM 748 O O . ASP A 1 91 ? 12.219 1.240 -8.571 1.00 98.31 91 ASP A O 1
ATOM 752 N N . LEU A 1 92 ? 13.978 1.550 -7.217 1.00 98.62 92 LEU A N 1
ATOM 753 C CA . LEU A 1 92 ? 13.574 2.898 -6.765 1.00 98.62 92 LEU A CA 1
ATOM 754 C C . LEU A 1 92 ? 13.525 3.930 -7.904 1.00 98.62 92 LEU A C 1
ATOM 756 O O . LEU A 1 92 ? 12.852 4.961 -7.788 1.00 98.62 92 LEU A O 1
ATOM 760 N N . LYS A 1 93 ? 14.207 3.657 -9.021 1.00 97.81 93 LYS A N 1
ATOM 761 C CA . LYS A 1 93 ? 14.213 4.511 -10.215 1.00 97.81 93 LYS A CA 1
ATOM 762 C C . LYS A 1 93 ? 13.024 4.250 -11.141 1.00 97.81 93 LYS A C 1
ATOM 764 O O . LYS A 1 93 ? 12.947 4.876 -12.191 1.00 97.81 93 LYS A O 1
ATOM 769 N N . ASP A 1 94 ? 12.089 3.360 -10.788 1.00 98.00 94 ASP A N 1
ATOM 770 C CA . ASP A 1 94 ? 10.948 3.060 -11.656 1.00 98.00 94 ASP A CA 1
ATOM 771 C C . ASP A 1 94 ? 10.103 4.315 -11.951 1.00 98.00 94 ASP A C 1
ATOM 773 O O . ASP A 1 94 ? 9.456 4.893 -11.070 1.00 98.00 94 ASP A O 1
ATOM 777 N N . ASP A 1 95 ? 10.112 4.737 -13.217 1.00 97.12 95 ASP A N 1
ATOM 778 C CA . ASP A 1 95 ? 9.473 5.974 -13.672 1.00 97.12 95 ASP A CA 1
ATOM 779 C C . ASP A 1 95 ? 7.964 6.004 -13.419 1.00 97.12 95 ASP A C 1
ATOM 781 O O . ASP A 1 95 ? 7.396 7.072 -13.170 1.00 97.12 95 ASP A O 1
ATOM 785 N N . PHE A 1 96 ? 7.293 4.853 -13.508 1.00 97.88 96 PHE A N 1
ATOM 786 C CA . PHE A 1 96 ? 5.845 4.783 -13.356 1.00 97.88 96 PHE A CA 1
ATOM 787 C C . PHE A 1 96 ? 5.447 4.920 -11.888 1.00 97.88 96 PHE A C 1
ATOM 789 O O . PHE A 1 96 ? 4.629 5.781 -11.560 1.00 97.88 96 PHE A O 1
ATOM 796 N N . CYS A 1 97 ? 6.082 4.164 -10.994 1.00 98.44 97 CYS A N 1
ATOM 797 C CA . CYS A 1 97 ? 5.874 4.292 -9.553 1.00 98.44 97 CYS A CA 1
ATOM 798 C C . CYS A 1 97 ? 6.180 5.712 -9.043 1.00 98.44 97 CYS A C 1
ATOM 800 O O . CYS A 1 97 ? 5.373 6.304 -8.319 1.00 98.44 97 CYS A O 1
ATOM 802 N N . ASN A 1 98 ? 7.290 6.313 -9.486 1.00 98.62 98 ASN A N 1
ATOM 803 C CA . ASN A 1 98 ? 7.628 7.699 -9.144 1.00 98.62 98 ASN A CA 1
ATOM 804 C C . ASN A 1 98 ? 6.609 8.709 -9.703 1.00 98.62 98 ASN A C 1
ATOM 806 O O . ASN A 1 98 ? 6.288 9.703 -9.043 1.00 98.62 98 ASN A O 1
ATOM 810 N N . TYR A 1 99 ? 6.083 8.471 -10.909 1.00 98.62 99 TYR A N 1
ATOM 811 C CA . TYR A 1 99 ? 5.024 9.295 -11.488 1.00 98.62 99 TYR A CA 1
ATOM 812 C C . TYR A 1 99 ? 3.718 9.204 -10.690 1.00 98.62 99 TYR A C 1
ATOM 814 O O . TYR A 1 99 ? 3.089 10.239 -10.451 1.00 98.62 99 TYR A O 1
ATOM 822 N N . VAL A 1 100 ? 3.324 8.001 -10.258 1.00 98.62 100 VAL A N 1
ATOM 823 C CA . VAL A 1 100 ? 2.145 7.781 -9.406 1.00 98.62 100 VAL A CA 1
ATOM 824 C C . VAL A 1 100 ? 2.282 8.577 -8.109 1.00 98.62 100 VAL A C 1
ATOM 826 O O . VAL A 1 100 ? 1.407 9.396 -7.821 1.00 98.62 100 VAL A O 1
ATOM 829 N N . LEU A 1 101 ? 3.403 8.433 -7.386 1.00 98.62 101 LEU A N 1
ATOM 830 C CA . LEU A 1 101 ? 3.607 9.171 -6.133 1.00 98.62 101 LEU A CA 1
ATOM 831 C C . LEU A 1 101 ? 3.632 10.686 -6.339 1.00 98.62 101 LEU A C 1
ATOM 833 O O . LEU A 1 101 ? 3.011 11.417 -5.572 1.00 98.62 101 LEU A O 1
ATOM 837 N N . LYS A 1 102 ? 4.285 11.179 -7.396 1.00 98.56 102 LYS A N 1
ATOM 838 C CA . LYS A 1 102 ? 4.283 12.617 -7.703 1.00 98.56 102 LYS A CA 1
ATOM 839 C C . LYS A 1 102 ? 2.875 13.136 -8.007 1.00 98.56 102 LYS A C 1
ATOM 841 O O . LYS A 1 102 ? 2.532 14.239 -7.602 1.00 98.56 102 LYS A O 1
ATOM 846 N N . THR A 1 103 ? 2.075 12.356 -8.730 1.00 98.56 103 THR A N 1
ATOM 847 C CA . THR A 1 103 ? 0.714 12.744 -9.134 1.00 98.56 103 THR A CA 1
ATOM 848 C C . THR A 1 103 ? -0.246 12.766 -7.950 1.00 98.56 103 THR A C 1
ATOM 850 O O . THR A 1 103 ? -1.124 13.621 -7.894 1.00 98.56 103 THR A O 1
ATOM 853 N N . ALA A 1 104 ? -0.083 11.835 -7.011 1.00 98.38 104 ALA A N 1
ATOM 854 C CA . ALA A 1 104 ? -0.958 11.682 -5.858 1.00 98.38 104 ALA A CA 1
ATOM 855 C C . ALA A 1 104 ? -0.442 12.379 -4.585 1.00 98.38 104 ALA A C 1
ATOM 857 O O . ALA A 1 104 ? -1.045 12.207 -3.526 1.00 98.38 104 ALA A O 1
ATOM 858 N N . ASN A 1 105 ? 0.638 13.169 -4.664 1.00 97.69 105 ASN A N 1
ATOM 859 C CA . ASN A 1 105 ? 1.179 13.861 -3.498 1.00 97.69 105 ASN A CA 1
ATOM 860 C C . ASN A 1 105 ? 0.300 15.065 -3.111 1.00 97.69 105 ASN A C 1
ATOM 862 O O . ASN A 1 105 ? 0.422 16.142 -3.693 1.00 97.69 105 ASN A O 1
ATOM 866 N N . ASN A 1 106 ? -0.611 14.864 -2.159 1.00 95.62 106 ASN A N 1
ATOM 867 C CA . ASN A 1 106 ? -1.581 15.867 -1.708 1.00 95.62 106 ASN A CA 1
ATOM 868 C C . ASN A 1 106 ? -1.696 15.972 -0.172 1.00 95.62 106 ASN A C 1
ATOM 870 O O . ASN A 1 106 ? -2.655 16.565 0.320 1.00 95.62 106 ASN A O 1
ATOM 874 N N . GLY A 1 107 ? -0.787 15.340 0.582 1.00 95.56 107 GLY A N 1
ATOM 875 C CA . GLY A 1 107 ? -0.802 15.301 2.054 1.00 95.56 107 GLY A CA 1
ATOM 876 C C . GLY A 1 107 ? -1.897 14.436 2.698 1.00 95.56 107 GLY A C 1
ATOM 877 O O . GLY A 1 107 ? -1.951 14.312 3.920 1.00 95.56 107 GLY A O 1
ATOM 878 N N . LYS A 1 108 ? -2.800 13.841 1.906 1.00 96.94 108 LYS A N 1
ATOM 879 C CA . LYS A 1 108 ? -3.892 12.980 2.403 1.00 96.94 108 LYS A CA 1
ATOM 880 C C . LYS A 1 108 ? -3.618 11.502 2.154 1.00 96.94 108 LYS A C 1
ATOM 882 O O . LYS A 1 108 ? -3.993 10.662 2.972 1.00 96.94 108 LYS A O 1
ATOM 887 N N . ASN A 1 109 ? -3.026 11.200 1.000 1.00 98.69 109 ASN A N 1
ATOM 888 C CA . ASN A 1 109 ? -2.778 9.840 0.540 1.00 98.69 109 ASN A CA 1
ATOM 889 C C . ASN A 1 109 ? -1.675 9.154 1.356 1.00 98.69 109 ASN A C 1
ATOM 891 O O . ASN A 1 109 ? -0.846 9.800 1.997 1.00 98.69 109 ASN A O 1
ATOM 895 N N . GLY A 1 110 ? -1.670 7.825 1.321 1.00 98.62 110 GLY A N 1
ATOM 896 C CA . GLY A 1 110 ? -0.694 7.012 2.034 1.00 98.62 110 GLY A CA 1
ATOM 897 C C . GLY A 1 110 ? -0.043 5.945 1.166 1.00 98.62 110 GLY A C 1
ATOM 898 O O . GLY A 1 110 ? -0.507 5.640 0.067 1.00 98.62 110 GLY A O 1
ATOM 899 N N . VAL A 1 111 ? 1.026 5.349 1.682 1.00 98.75 111 VAL A N 1
ATOM 900 C CA . VAL A 1 111 ? 1.697 4.193 1.086 1.00 98.75 111 VAL A CA 1
ATOM 901 C C . VAL A 1 111 ? 1.810 3.084 2.124 1.00 98.75 111 VAL A C 1
ATOM 903 O O . VAL A 1 111 ? 2.202 3.315 3.265 1.00 98.75 111 VAL A O 1
ATOM 906 N N . ILE A 1 112 ? 1.455 1.871 1.719 1.00 98.75 112 ILE A N 1
ATOM 907 C CA . ILE A 1 112 ? 1.581 0.652 2.512 1.00 98.75 112 ILE A CA 1
ATOM 908 C C . ILE A 1 112 ? 2.893 -0.020 2.113 1.00 98.75 112 ILE A C 1
ATOM 910 O O . ILE A 1 112 ? 3.056 -0.390 0.950 1.00 98.75 112 ILE A O 1
ATOM 914 N N . VAL A 1 113 ? 3.818 -0.171 3.063 1.00 98.50 113 VAL A N 1
ATOM 915 C CA . VAL A 1 113 ? 5.205 -0.585 2.798 1.00 98.50 113 VAL A CA 1
ATOM 916 C C . VAL A 1 113 ? 5.599 -1.858 3.544 1.00 98.50 113 VAL A C 1
ATOM 918 O O . VAL A 1 113 ? 5.095 -2.170 4.626 1.00 98.50 113 VAL A O 1
ATOM 921 N N . VAL A 1 114 ? 6.529 -2.599 2.938 1.00 98.12 114 VAL A N 1
ATOM 922 C CA . VAL A 1 114 ? 7.200 -3.772 3.528 1.00 98.12 114 VAL A CA 1
ATOM 923 C C . VAL A 1 114 ? 8.706 -3.546 3.562 1.00 98.12 114 VAL A C 1
ATOM 925 O O . VAL A 1 114 ? 9.307 -3.646 4.626 1.00 98.12 114 VAL A O 1
ATOM 928 N N . SER A 1 115 ? 9.297 -3.223 2.407 1.00 98.38 115 SER A N 1
ATOM 929 C CA . SER A 1 115 ? 10.735 -2.996 2.259 1.00 98.38 115 SER A CA 1
ATOM 930 C C . SER A 1 115 ? 11.195 -1.747 3.031 1.00 98.38 115 SER A C 1
ATOM 932 O O . SER A 1 115 ? 10.711 -0.652 2.726 1.00 98.38 115 SER A O 1
ATOM 934 N N . PRO A 1 116 ? 12.159 -1.871 3.968 1.00 98.12 116 PRO A N 1
ATOM 935 C CA . PRO A 1 116 ? 12.756 -0.720 4.649 1.00 98.12 116 PRO A CA 1
ATOM 936 C C . PRO A 1 116 ? 13.412 0.271 3.679 1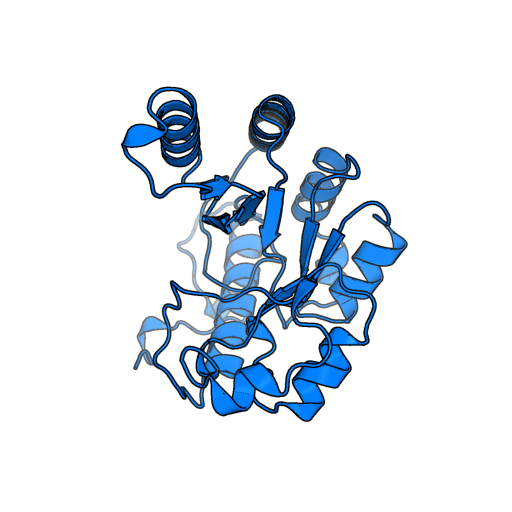.00 98.12 116 PRO A C 1
ATOM 938 O O . PRO A 1 116 ? 13.301 1.477 3.871 1.00 98.12 116 PRO A O 1
ATOM 941 N N . LEU A 1 117 ? 14.024 -0.236 2.601 1.00 98.75 117 LEU A N 1
ATOM 942 C CA . LEU A 1 117 ? 14.651 0.583 1.561 1.00 98.75 117 LEU A CA 1
ATOM 943 C C . LEU A 1 117 ? 13.623 1.478 0.854 1.00 98.75 117 LEU A C 1
ATOM 945 O O . LEU A 1 117 ? 13.844 2.675 0.674 1.00 98.75 117 LEU A O 1
ATOM 949 N N . LEU A 1 118 ? 12.479 0.906 0.464 1.00 98.75 118 LEU A N 1
ATOM 950 C CA . LEU A 1 118 ? 11.420 1.684 -0.177 1.00 98.75 118 LEU A CA 1
ATOM 951 C C . LEU A 1 118 ? 10.780 2.677 0.798 1.00 98.75 118 LEU A C 1
ATOM 953 O O . LEU A 1 118 ? 10.456 3.799 0.412 1.00 98.75 118 LEU A O 1
ATOM 957 N N . GLU A 1 119 ? 10.601 2.275 2.054 1.00 98.75 119 GLU A N 1
ATOM 958 C CA . GLU A 1 119 ? 10.086 3.157 3.095 1.00 98.75 119 GLU A CA 1
ATOM 959 C C . GLU A 1 119 ? 10.973 4.396 3.282 1.00 98.75 119 GLU A C 1
ATOM 961 O O . GLU A 1 119 ? 10.465 5.517 3.235 1.00 98.75 119 GLU A O 1
ATOM 966 N N . GLU A 1 120 ? 12.284 4.212 3.454 1.00 98.75 120 GLU A N 1
ATOM 967 C CA . GLU A 1 120 ? 13.243 5.311 3.614 1.00 98.75 120 GLU A CA 1
ATOM 968 C C . GLU A 1 120 ? 13.220 6.260 2.409 1.00 98.75 120 GLU A C 1
ATOM 970 O O . GLU A 1 120 ? 13.157 7.487 2.562 1.00 98.75 120 GLU A O 1
ATOM 975 N N . TYR A 1 121 ? 13.187 5.692 1.202 1.00 98.81 121 TYR A N 1
ATOM 976 C CA . TYR A 1 121 ? 13.088 6.457 -0.034 1.00 98.81 121 TYR A CA 1
ATOM 977 C C . TYR A 1 121 ? 11.829 7.332 -0.081 1.00 98.81 121 TYR A C 1
ATOM 979 O O . TYR A 1 121 ? 11.907 8.518 -0.414 1.00 98.81 121 TYR A O 1
ATOM 987 N N . ILE A 1 122 ? 10.666 6.774 0.275 1.00 98.69 122 ILE A N 1
ATOM 988 C CA . ILE A 1 122 ? 9.396 7.511 0.269 1.00 98.69 122 ILE A CA 1
ATOM 989 C C . ILE A 1 122 ? 9.408 8.607 1.330 1.00 98.69 122 ILE A C 1
ATOM 991 O O . ILE A 1 122 ? 9.061 9.741 1.008 1.00 98.69 122 ILE A O 1
ATOM 995 N N . ARG A 1 123 ? 9.857 8.313 2.554 1.00 98.50 123 ARG A N 1
ATOM 996 C CA . ARG A 1 123 ? 9.942 9.317 3.628 1.00 98.50 123 ARG A CA 1
ATOM 997 C C . ARG A 1 123 ? 10.840 10.493 3.254 1.00 98.50 123 ARG A C 1
ATOM 999 O O . ARG A 1 123 ? 10.528 11.627 3.595 1.00 98.50 123 ARG A O 1
ATOM 1006 N N . THR A 1 124 ? 11.926 10.228 2.532 1.00 98.44 124 THR A N 1
ATOM 1007 C CA . THR A 1 124 ? 12.878 11.265 2.115 1.00 98.44 124 THR A CA 1
ATOM 1008 C C . THR A 1 124 ? 12.355 12.082 0.934 1.00 98.44 124 THR A C 1
ATOM 1010 O O . THR A 1 124 ? 12.438 13.309 0.935 1.00 98.44 124 THR A O 1
ATOM 1013 N N . LYS A 1 125 ? 11.824 11.420 -0.100 1.00 98.38 125 LYS A N 1
ATOM 1014 C CA . LYS A 1 125 ? 11.472 12.072 -1.372 1.00 98.38 125 LYS A CA 1
ATOM 1015 C C . LYS A 1 125 ? 10.031 12.586 -1.426 1.00 98.38 125 LYS A C 1
ATOM 1017 O O . LYS A 1 125 ? 9.746 13.525 -2.169 1.00 98.38 125 LYS A O 1
ATOM 1022 N N . TYR A 1 126 ? 9.132 11.967 -0.670 1.00 98.12 126 TYR A N 1
ATOM 1023 C CA . TYR A 1 126 ? 7.699 12.253 -0.647 1.00 98.12 126 TYR A CA 1
ATOM 1024 C C . TYR A 1 126 ? 7.181 12.329 0.806 1.00 98.12 126 TYR A C 1
ATOM 1026 O O . TYR A 1 126 ? 6.311 11.543 1.187 1.00 98.12 126 TYR A O 1
ATOM 1034 N N . PRO A 1 127 ? 7.706 13.261 1.627 1.00 97.81 127 PRO A N 1
ATOM 1035 C CA . PRO A 1 127 ? 7.473 13.292 3.076 1.00 97.81 127 PRO A CA 1
ATOM 1036 C C . PRO A 1 127 ? 6.011 13.521 3.486 1.00 97.81 127 PRO A C 1
ATOM 1038 O O . PRO A 1 127 ? 5.647 13.194 4.609 1.00 97.81 127 PRO A O 1
ATOM 1041 N N . ASP A 1 128 ? 5.167 14.049 2.594 1.00 97.81 128 ASP A N 1
ATOM 1042 C CA . ASP A 1 128 ? 3.755 14.325 2.895 1.00 97.81 128 ASP A CA 1
ATOM 1043 C C . ASP A 1 128 ? 2.862 13.069 2.831 1.00 97.81 128 ASP A C 1
ATOM 1045 O O . ASP A 1 128 ? 1.667 13.140 3.127 1.00 97.81 128 ASP A O 1
ATOM 1049 N N . TYR A 1 129 ? 3.400 11.916 2.416 1.00 98.69 129 TYR A N 1
ATOM 1050 C CA . TYR A 1 129 ? 2.648 10.664 2.430 1.00 98.69 129 TYR A CA 1
ATOM 1051 C C . TYR A 1 129 ? 2.557 10.079 3.831 1.00 98.69 129 TYR A C 1
ATOM 1053 O O . TYR A 1 129 ? 3.562 9.898 4.519 1.00 98.69 129 TYR A O 1
ATOM 1061 N N . LYS A 1 130 ? 1.351 9.635 4.182 1.00 98.56 130 LYS A N 1
ATOM 1062 C CA . LYS A 1 130 ? 1.149 8.754 5.332 1.00 98.56 130 LYS A CA 1
ATOM 1063 C C . LYS A 1 130 ? 1.786 7.394 5.074 1.00 98.56 130 LYS A C 1
ATOM 1065 O O . LYS A 1 130 ? 1.648 6.850 3.975 1.00 98.56 130 LYS A O 1
ATOM 1070 N N . ILE A 1 131 ? 2.425 6.797 6.071 1.00 98.69 131 ILE A N 1
ATOM 1071 C CA . ILE A 1 131 ? 3.088 5.498 5.934 1.00 98.69 131 ILE A CA 1
ATOM 1072 C C . ILE A 1 131 ? 2.358 4.453 6.771 1.00 98.69 131 ILE A C 1
ATOM 1074 O O . ILE A 1 131 ? 2.182 4.592 7.979 1.00 98.69 131 ILE A O 1
ATOM 1078 N N . THR A 1 132 ? 1.943 3.375 6.112 1.00 98.81 132 THR A N 1
ATOM 1079 C CA . THR A 1 132 ? 1.341 2.201 6.742 1.00 98.81 132 THR A CA 1
ATOM 1080 C C . THR A 1 132 ? 2.332 1.040 6.745 1.00 98.81 132 THR A C 1
ATOM 1082 O O . THR A 1 132 ? 2.841 0.661 5.687 1.00 98.81 132 THR A O 1
ATOM 1085 N N . SER A 1 133 ? 2.528 0.409 7.901 1.00 98.69 133 SER A N 1
ATOM 1086 C CA . SER A 1 133 ? 3.218 -0.878 7.983 1.00 98.69 133 SER A CA 1
ATOM 1087 C C . SER A 1 133 ? 2.303 -2.017 7.526 1.00 98.69 133 SER A C 1
ATOM 1089 O O . SER A 1 133 ? 1.186 -2.177 8.020 1.00 98.69 133 SER A O 1
ATOM 1091 N N . SER A 1 134 ? 2.752 -2.782 6.532 1.00 97.69 134 SER A N 1
ATOM 1092 C CA . SER A 1 134 ? 1.964 -3.852 5.921 1.00 97.69 134 SER A CA 1
ATOM 1093 C C . SER A 1 134 ? 1.934 -5.133 6.755 1.00 97.69 134 SER A C 1
ATOM 1095 O O . SER A 1 134 ? 2.972 -5.624 7.194 1.00 97.69 134 SER A O 1
ATOM 1097 N N . THR A 1 135 ? 0.777 -5.796 6.773 1.00 95.12 135 THR A N 1
ATOM 1098 C CA . THR A 1 135 ? 0.609 -7.185 7.243 1.00 95.12 135 THR A CA 1
ATOM 1099 C C . THR A 1 135 ? 1.527 -8.185 6.514 1.00 95.12 135 THR A C 1
ATOM 1101 O O . THR A 1 135 ? 1.891 -9.228 7.055 1.00 95.12 135 THR A O 1
ATOM 1104 N N . CYS A 1 136 ? 1.997 -7.852 5.301 1.00 94.94 136 CYS A N 1
ATOM 1105 C CA . CYS A 1 136 ? 2.944 -8.684 4.547 1.00 94.94 136 CYS A CA 1
ATOM 1106 C C . CYS A 1 136 ? 4.312 -8.839 5.244 1.00 94.94 136 CYS A C 1
ATOM 1108 O O . CYS A 1 136 ? 5.074 -9.728 4.872 1.00 94.94 136 CYS A O 1
ATOM 1110 N N . LYS A 1 137 ? 4.613 -8.030 6.274 1.00 96.00 137 LYS A N 1
ATOM 1111 C CA . LYS A 1 137 ? 5.791 -8.206 7.140 1.00 96.00 137 LYS A CA 1
ATOM 1112 C C . LYS A 1 137 ? 5.719 -9.448 8.041 1.00 96.00 137 LYS A C 1
ATOM 1114 O O . LYS A 1 137 ? 6.739 -9.811 8.613 1.00 96.00 137 LYS A O 1
ATOM 1119 N N . ARG A 1 138 ? 4.553 -10.105 8.159 1.00 95.19 138 ARG A N 1
ATOM 1120 C CA . ARG A 1 138 ? 4.346 -11.324 8.970 1.00 95.19 138 ARG A CA 1
ATOM 1121 C C . ARG A 1 138 ? 4.740 -11.181 10.441 1.00 95.19 138 ARG A C 1
ATOM 1123 O O . ARG A 1 138 ? 5.343 -12.078 11.022 1.00 95.19 138 ARG A O 1
ATOM 1130 N N . ILE A 1 139 ? 4.394 -10.062 11.062 1.00 97.12 139 ILE A N 1
ATOM 1131 C CA . ILE A 1 139 ? 4.666 -9.867 12.486 1.00 97.12 139 ILE A CA 1
ATOM 1132 C C . ILE A 1 139 ? 3.617 -10.656 13.272 1.00 97.12 139 ILE A C 1
ATOM 1134 O O . ILE A 1 139 ? 2.464 -10.248 13.328 1.00 97.12 139 ILE A O 1
ATOM 1138 N N . THR A 1 140 ? 4.001 -11.808 13.824 1.00 95.88 140 THR A N 1
ATOM 1139 C CA . THR A 1 140 ? 3.104 -12.713 14.576 1.00 95.88 140 THR A CA 1
ATOM 1140 C C . THR A 1 140 ? 3.411 -12.790 16.067 1.00 95.88 140 THR A C 1
ATOM 1142 O O . THR A 1 140 ? 2.702 -13.473 16.803 1.00 95.88 140 THR A O 1
ATOM 1145 N N . ASP A 1 141 ? 4.472 -12.121 16.507 1.00 97.25 141 ASP A N 1
ATOM 1146 C CA . ASP A 1 141 ? 4.812 -11.963 17.914 1.00 97.25 141 ASP A CA 1
ATOM 1147 C C . ASP A 1 141 ? 4.262 -10.631 18.445 1.00 97.25 141 ASP A C 1
ATOM 1149 O O . ASP A 1 141 ? 4.284 -9.616 17.744 1.00 97.25 141 ASP A O 1
ATOM 1153 N N . ILE A 1 142 ? 3.718 -10.644 19.663 1.00 97.62 142 ILE A N 1
ATOM 1154 C CA . ILE A 1 142 ? 3.033 -9.481 20.241 1.00 97.62 142 ILE A CA 1
ATOM 1155 C C . ILE A 1 142 ? 4.008 -8.387 20.682 1.00 97.62 142 ILE A C 1
ATOM 1157 O O . ILE A 1 142 ? 3.672 -7.204 20.593 1.00 97.62 142 ILE A O 1
ATOM 1161 N N . ASP A 1 143 ? 5.210 -8.754 21.124 1.00 98.12 143 ASP A N 1
ATOM 1162 C CA . ASP A 1 143 ? 6.225 -7.784 21.522 1.00 98.12 143 ASP A CA 1
ATOM 1163 C C . ASP A 1 143 ? 6.823 -7.126 20.278 1.00 98.12 143 ASP A C 1
ATOM 1165 O O . ASP A 1 143 ? 6.864 -5.898 20.208 1.00 98.12 143 ASP A O 1
ATOM 1169 N N . ALA A 1 144 ? 7.114 -7.908 19.234 1.00 98.38 144 ALA A N 1
ATOM 1170 C CA . ALA A 1 144 ? 7.517 -7.377 17.929 1.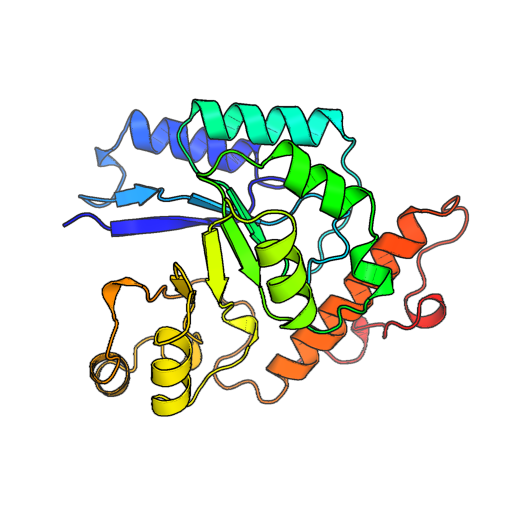00 98.38 144 ALA A CA 1
ATOM 1171 C C . ALA A 1 144 ? 6.439 -6.473 17.294 1.00 98.38 144 ALA A C 1
ATOM 1173 O O . ALA A 1 144 ? 6.758 -5.460 16.670 1.00 98.38 144 ALA A O 1
ATOM 1174 N N . LEU A 1 145 ? 5.150 -6.801 17.457 1.00 98.44 145 LEU A N 1
ATOM 1175 C CA . LEU A 1 145 ? 4.057 -5.929 17.016 1.00 98.44 145 LEU A CA 1
ATOM 1176 C C . LEU A 1 145 ? 4.057 -4.604 17.785 1.00 98.44 145 LEU A C 1
ATOM 1178 O O . LEU A 1 145 ? 3.916 -3.544 17.177 1.00 98.44 145 LEU A O 1
ATOM 11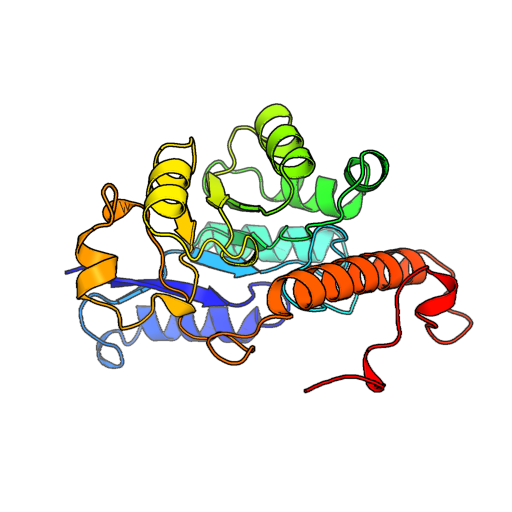82 N N . ASN A 1 146 ? 4.229 -4.651 19.106 1.00 98.44 146 ASN A N 1
ATOM 1183 C CA . ASN A 1 146 ? 4.309 -3.444 19.923 1.00 98.44 146 ASN A CA 1
ATOM 1184 C C . ASN A 1 146 ? 5.512 -2.572 19.522 1.00 98.44 146 ASN A C 1
ATOM 1186 O O . ASN A 1 146 ? 5.344 -1.364 19.354 1.00 98.44 146 ASN A O 1
ATOM 1190 N N . GLU A 1 147 ? 6.679 -3.171 19.276 1.00 98.50 147 GLU A N 1
ATOM 1191 C CA . GLU A 1 147 ? 7.854 -2.466 18.744 1.00 98.50 147 GLU A CA 1
ATOM 1192 C C . GLU A 1 147 ? 7.564 -1.806 17.389 1.00 98.50 147 GLU A C 1
ATOM 1194 O O . GLU A 1 147 ? 7.916 -0.646 17.173 1.00 98.50 147 GLU A O 1
ATOM 1199 N N . GLU A 1 148 ? 6.862 -2.495 16.485 1.00 98.56 148 GLU A N 1
ATOM 1200 C CA . GLU A 1 148 ? 6.476 -1.929 15.191 1.00 98.56 148 GLU A CA 1
ATOM 1201 C C . GLU A 1 148 ? 5.513 -0.739 15.349 1.00 98.56 148 GLU A C 1
ATOM 1203 O O . GLU A 1 148 ? 5.662 0.261 14.646 1.00 98.56 148 GLU A O 1
ATOM 1208 N N . THR A 1 149 ? 4.574 -0.792 16.301 1.00 98.31 149 THR A N 1
ATOM 1209 C CA . THR A 1 149 ? 3.686 0.346 16.624 1.00 98.31 149 THR A CA 1
ATOM 1210 C C . THR A 1 149 ? 4.400 1.514 17.314 1.00 98.31 149 THR A C 1
ATOM 1212 O O . THR A 1 149 ? 3.877 2.631 17.352 1.00 98.31 149 THR A O 1
ATOM 1215 N N . ASP A 1 150 ? 5.598 1.292 17.857 1.00 98.25 150 ASP A N 1
ATOM 1216 C CA . ASP A 1 150 ? 6.440 2.348 18.423 1.00 98.25 150 ASP A CA 1
ATOM 1217 C C . ASP A 1 150 ? 7.248 3.111 17.367 1.00 98.25 150 ASP A C 1
ATOM 1219 O O . ASP A 1 150 ? 7.746 4.208 17.637 1.00 98.25 150 ASP A O 1
ATOM 1223 N N . ARG A 1 151 ? 7.308 2.592 16.138 1.00 98.00 151 ARG A N 1
ATOM 1224 C CA . ARG A 1 151 ? 7.917 3.274 14.993 1.00 98.00 151 ARG A CA 1
ATOM 1225 C C . ARG A 1 151 ? 6.981 4.339 14.415 1.00 98.00 151 ARG A C 1
ATOM 1227 O O . ARG A 1 151 ? 5.791 4.394 14.705 1.00 98.00 151 ARG A O 1
ATOM 1234 N N . ASN A 1 152 ? 7.534 5.198 13.559 1.00 97.62 152 ASN A N 1
ATOM 1235 C CA . ASN A 1 152 ? 6.829 6.333 12.957 1.00 97.62 152 ASN A CA 1
ATOM 1236 C C . ASN A 1 152 ? 5.864 5.915 11.822 1.00 97.62 152 ASN A C 1
ATOM 1238 O O . ASN A 1 152 ? 6.073 6.281 10.663 1.00 97.62 152 ASN A O 1
ATOM 1242 N N . TYR A 1 153 ? 4.843 5.114 12.122 1.00 98.56 153 TYR A N 1
ATOM 1243 C CA . TYR A 1 153 ? 3.774 4.753 11.185 1.00 98.56 153 TYR A CA 1
ATOM 1244 C C . TYR A 1 153 ? 2.461 5.438 11.559 1.00 98.56 153 TYR A C 1
ATOM 1246 O O . TYR A 1 153 ? 2.123 5.542 12.734 1.00 98.56 153 TYR A O 1
ATOM 1254 N N . ASP A 1 154 ? 1.686 5.835 10.552 1.00 98.25 154 ASP A N 1
ATOM 1255 C CA . ASP A 1 154 ? 0.311 6.300 10.751 1.00 98.25 154 ASP A CA 1
ATOM 1256 C C . ASP A 1 154 ? -0.627 5.135 11.085 1.00 98.25 154 ASP A C 1
ATOM 1258 O O . ASP A 1 154 ? -1.603 5.306 11.811 1.00 98.25 154 ASP A O 1
ATOM 1262 N N . ILE A 1 155 ? -0.359 3.960 10.500 1.00 98.50 155 ILE A N 1
ATOM 1263 C CA . ILE A 1 155 ? -1.143 2.735 10.680 1.00 98.50 155 ILE A CA 1
ATOM 1264 C C . ILE A 1 155 ? -0.211 1.517 10.670 1.00 98.50 155 ILE A C 1
ATOM 1266 O O . ILE A 1 155 ? 0.686 1.426 9.828 1.00 98.50 155 ILE A O 1
ATOM 1270 N N . VAL A 1 156 ? -0.477 0.537 11.531 1.00 98.75 156 VAL A N 1
ATOM 1271 C CA . VAL A 1 156 ? 0.119 -0.805 11.484 1.00 98.75 156 VAL A CA 1
ATOM 1272 C C . VAL A 1 156 ? -0.979 -1.825 11.195 1.00 98.75 156 VAL A C 1
ATOM 1274 O O . VAL A 1 156 ? -1.898 -2.008 11.993 1.00 98.75 156 VAL A O 1
ATOM 1277 N N . VAL A 1 157 ? -0.909 -2.487 10.038 1.00 98.00 157 VAL A N 1
ATOM 1278 C CA . VAL A 1 157 ? -1.867 -3.545 9.691 1.00 98.00 157 VAL A CA 1
ATOM 1279 C C . VAL A 1 157 ? -1.426 -4.842 10.355 1.00 98.00 157 VAL A C 1
ATOM 1281 O O . VAL A 1 157 ? -0.334 -5.344 10.086 1.00 98.00 157 VAL A O 1
ATOM 1284 N N . LEU A 1 158 ? -2.290 -5.393 11.201 1.00 97.69 158 LEU A N 1
ATOM 1285 C CA . LEU A 1 158 ? -2.015 -6.605 11.960 1.00 97.69 158 LEU A CA 1
ATOM 1286 C C . LEU A 1 158 ? -1.864 -7.817 11.035 1.00 97.69 158 LEU A C 1
ATOM 1288 O O . LEU A 1 158 ? -2.512 -7.919 9.987 1.00 97.69 158 LEU A O 1
ATOM 1292 N N . ASP A 1 159 ? -1.027 -8.774 11.435 1.00 96.44 159 ASP A N 1
ATOM 1293 C CA . ASP A 1 159 ? -1.094 -10.108 10.849 1.00 96.44 159 ASP A CA 1
ATOM 1294 C C . ASP A 1 159 ? -2.453 -10.730 11.179 1.00 96.44 159 ASP A C 1
ATOM 1296 O O . ASP A 1 159 ? -2.891 -10.737 12.329 1.00 96.44 159 ASP A O 1
ATOM 1300 N N . TYR A 1 160 ? -3.136 -11.252 10.168 1.00 93.94 160 TYR A N 1
ATOM 1301 C CA . TYR A 1 160 ? -4.477 -11.807 10.337 1.00 93.94 160 TYR A CA 1
ATOM 1302 C C . TYR A 1 160 ? -4.497 -13.121 11.129 1.00 93.94 160 TYR A C 1
ATOM 1304 O O . TYR A 1 160 ? -5.576 -13.580 11.497 1.00 93.94 160 TYR A O 1
ATOM 1312 N N . ASP A 1 161 ? -3.341 -13.701 11.477 1.00 94.88 161 ASP A N 1
ATOM 1313 C CA . ASP A 1 161 ? -3.267 -14.772 12.478 1.00 94.88 161 ASP A CA 1
ATOM 1314 C C . ASP A 1 161 ? -3.537 -14.258 13.910 1.00 94.88 161 ASP A C 1
ATOM 1316 O O . ASP A 1 161 ? -3.699 -15.074 14.823 1.00 94.88 161 ASP A O 1
ATOM 1320 N N . PHE A 1 162 ? -3.601 -12.938 14.130 1.00 95.50 162 PHE A N 1
ATOM 1321 C CA . PHE A 1 162 ? -4.112 -12.339 15.368 1.00 95.50 162 PHE A CA 1
ATOM 1322 C C . PHE A 1 162 ? -5.636 -12.196 15.395 1.00 95.50 162 PHE A C 1
ATOM 1324 O O . PHE A 1 162 ? -6.199 -11.971 16.469 1.00 95.50 162 PHE A O 1
ATOM 1331 N N . ASN A 1 163 ? -6.324 -12.333 14.255 1.00 94.50 163 ASN A N 1
ATOM 1332 C CA . ASN A 1 163 ? -7.775 -12.173 14.206 1.00 94.50 163 ASN A CA 1
ATOM 1333 C C . ASN A 1 163 ? -8.442 -13.139 15.197 1.00 94.50 163 ASN A C 1
ATOM 1335 O O . ASN A 1 163 ? -8.115 -14.323 15.250 1.00 94.50 163 ASN A O 1
ATOM 1339 N N . ASN A 1 164 ? -9.391 -12.620 15.979 1.00 93.25 164 ASN A N 1
ATOM 1340 C CA . ASN A 1 164 ? -10.129 -13.341 17.024 1.00 93.25 164 ASN A CA 1
ATOM 1341 C C . ASN A 1 164 ? -9.299 -13.836 18.229 1.00 93.25 164 ASN A C 1
ATOM 1343 O O . ASN A 1 164 ? -9.857 -14.488 19.111 1.00 93.25 164 ASN A O 1
ATOM 1347 N N . LYS A 1 165 ? -8.003 -13.506 18.335 1.00 95.06 165 LYS A N 1
ATOM 1348 C CA . LYS A 1 165 ? -7.192 -13.769 19.540 1.00 95.06 165 LYS A CA 1
ATOM 1349 C C . LYS A 1 165 ? -7.307 -12.609 20.523 1.00 95.06 165 LYS A C 1
ATOM 1351 O O . LYS A 1 165 ? -6.360 -11.853 20.718 1.00 95.06 165 LYS A O 1
ATOM 1356 N N . PHE A 1 166 ? -8.500 -12.417 21.081 1.00 96.25 166 PHE A N 1
ATOM 1357 C CA . PHE A 1 166 ? -8.825 -11.240 21.895 1.00 96.25 166 PHE A CA 1
ATOM 1358 C C . PHE A 1 166 ? -7.874 -11.052 23.086 1.00 96.25 166 PHE A C 1
ATOM 1360 O O . PHE A 1 166 ? -7.426 -9.940 23.334 1.00 96.25 166 PHE A O 1
ATOM 1367 N N . ASP A 1 167 ? -7.476 -12.133 23.754 1.00 97.06 167 ASP A N 1
ATOM 1368 C CA . ASP A 1 167 ? -6.495 -12.129 24.847 1.00 97.06 167 ASP A CA 1
ATOM 1369 C C . ASP A 1 167 ? -5.107 -11.615 24.424 1.00 97.06 167 ASP A C 1
ATOM 1371 O O . ASP A 1 167 ? -4.398 -10.988 25.215 1.00 97.06 167 ASP A O 1
ATOM 1375 N N . VAL A 1 168 ? -4.714 -11.862 23.172 1.00 95.50 168 VAL A N 1
ATOM 1376 C CA . VAL A 1 168 ? -3.475 -11.342 22.581 1.00 95.50 168 VAL A CA 1
ATOM 1377 C C . VAL A 1 168 ? -3.661 -9.900 22.116 1.00 95.50 168 VAL A C 1
ATOM 1379 O O . VAL A 1 168 ? -2.814 -9.058 22.403 1.00 95.50 168 VAL A O 1
ATOM 1382 N N . LEU A 1 169 ? -4.776 -9.591 21.449 1.00 96.56 169 LEU A N 1
ATOM 1383 C CA . LEU A 1 169 ? -5.097 -8.242 20.971 1.00 96.56 169 LEU A CA 1
ATOM 1384 C C . LEU A 1 169 ? -5.192 -7.232 22.126 1.00 96.56 169 LEU A C 1
ATOM 1386 O O . LEU A 1 169 ? -4.774 -6.084 21.972 1.00 96.56 169 LEU A O 1
ATOM 1390 N N . GLU A 1 170 ? -5.654 -7.653 23.307 1.00 97.19 170 GLU A N 1
ATOM 1391 C CA . GLU A 1 170 ? -5.676 -6.806 24.505 1.00 97.19 170 GLU A CA 1
ATOM 1392 C C . GLU A 1 170 ? -4.279 -6.333 24.938 1.00 97.19 170 GLU A C 1
ATOM 1394 O O . GLU A 1 170 ? -4.144 -5.245 25.502 1.00 97.19 170 GLU A O 1
ATOM 1399 N N . LYS A 1 171 ? -3.222 -7.079 24.602 1.00 97.69 171 LYS A N 1
ATOM 1400 C CA . LYS A 1 171 ? -1.829 -6.740 24.942 1.00 97.69 171 LYS A CA 1
ATOM 1401 C C . LYS A 1 171 ? -1.199 -5.706 23.999 1.00 97.69 171 LYS A C 1
ATOM 1403 O O . LYS A 1 171 ? -0.075 -5.271 24.248 1.00 97.69 171 LYS A O 1
ATOM 1408 N N . ILE A 1 172 ? -1.894 -5.299 22.932 1.00 97.94 172 ILE A N 1
ATOM 1409 C CA . ILE A 1 172 ? -1.432 -4.230 22.036 1.00 97.94 172 ILE A CA 1
ATOM 1410 C C . ILE A 1 172 ? -1.436 -2.899 22.796 1.00 97.94 172 ILE A C 1
ATOM 1412 O O . ILE A 1 172 ? -2.471 -2.488 23.336 1.00 97.94 172 ILE A O 1
ATOM 1416 N N . ARG A 1 173 ? -0.292 -2.208 22.805 1.00 97.00 173 ARG A N 1
ATOM 1417 C CA . ARG A 1 173 ? -0.096 -0.928 23.505 1.00 97.00 173 ARG A CA 1
ATOM 1418 C C . ARG A 1 173 ? -0.782 0.238 22.784 1.00 97.00 173 ARG A C 1
ATOM 1420 O O . ARG A 1 173 ? -1.442 1.040 23.436 1.00 97.00 173 ARG A O 1
ATOM 1427 N N . LYS A 1 174 ? -0.670 0.306 21.451 1.00 97.75 174 LYS A N 1
ATOM 1428 C CA . LYS A 1 174 ? -1.203 1.388 20.595 1.00 97.75 174 LYS A CA 1
ATOM 1429 C C . LYS A 1 174 ? -2.296 0.888 19.646 1.00 97.75 174 LYS A C 1
ATOM 1431 O O . LYS A 1 174 ? -2.089 0.717 18.446 1.00 97.75 174 LYS A O 1
ATOM 1436 N N . LYS A 1 175 ? -3.473 0.594 20.206 1.00 96.31 175 LYS A N 1
ATOM 1437 C CA . LYS A 1 175 ? -4.616 0.038 19.452 1.00 96.31 175 LYS A CA 1
ATOM 1438 C C . LYS A 1 175 ? -5.211 1.025 18.439 1.00 96.31 175 LYS A C 1
ATOM 1440 O O . LYS A 1 175 ? -5.797 0.599 17.453 1.00 96.31 175 LYS A O 1
ATOM 1445 N N . ASP A 1 176 ? -5.059 2.324 18.672 1.00 95.69 176 ASP A N 1
ATOM 1446 C CA . ASP A 1 176 ? -5.622 3.418 17.874 1.00 95.69 176 ASP A CA 1
ATOM 1447 C C . ASP A 1 176 ? -5.043 3.525 16.455 1.00 95.69 176 ASP A C 1
ATOM 1449 O O . ASP A 1 176 ? -5.723 4.026 15.558 1.00 95.69 176 ASP A O 1
ATOM 1453 N N . ILE A 1 177 ? -3.831 3.004 16.240 1.00 97.12 177 ILE A N 1
ATOM 1454 C CA . ILE A 1 177 ? -3.176 2.948 14.924 1.00 97.12 177 ILE A CA 1
ATOM 1455 C C . ILE A 1 177 ? -3.195 1.545 14.301 1.00 97.12 177 ILE A C 1
ATOM 1457 O O . ILE A 1 177 ? -2.603 1.332 13.244 1.00 97.12 177 ILE A O 1
ATOM 1461 N N . CYS A 1 178 ? -3.832 0.566 14.945 1.00 97.81 178 CYS A N 1
ATOM 1462 C CA . CYS A 1 178 ? -3.869 -0.807 14.451 1.00 97.81 178 CYS A CA 1
ATOM 1463 C C . CYS A 1 178 ? -5.049 -1.030 13.496 1.00 97.81 178 CYS A C 1
ATOM 1465 O O . CYS A 1 178 ? -6.184 -0.656 13.787 1.00 97.81 178 CYS A O 1
ATOM 1467 N N . GLU A 1 179 ? -4.793 -1.698 12.373 1.00 97.31 179 GLU A N 1
ATOM 1468 C CA . GLU A 1 179 ? -5.804 -2.059 11.371 1.00 97.31 179 GLU A CA 1
ATOM 1469 C C . GLU A 1 179 ? -5.905 -3.583 11.230 1.00 97.31 179 GLU A C 1
ATOM 1471 O O . GLU A 1 179 ? -4.894 -4.271 11.101 1.00 97.31 179 GLU A O 1
ATOM 1476 N N . ILE A 1 180 ? -7.128 -4.121 11.227 1.00 95.94 180 ILE A N 1
ATOM 1477 C CA . ILE A 1 180 ? -7.389 -5.557 11.055 1.00 95.94 180 ILE A CA 1
ATOM 1478 C C . ILE A 1 180 ? -7.686 -5.859 9.584 1.00 95.94 180 ILE A C 1
ATOM 1480 O O . ILE A 1 180 ? -8.614 -5.298 9.000 1.00 95.94 180 ILE A O 1
ATOM 1484 N N . LEU A 1 181 ? -6.950 -6.808 8.997 1.00 94.12 181 LEU A N 1
ATOM 1485 C CA . LEU A 1 181 ? -7.263 -7.339 7.671 1.00 94.12 181 LEU A CA 1
ATOM 1486 C C . LEU A 1 181 ? -8.290 -8.477 7.776 1.00 94.12 181 LEU A C 1
ATOM 1488 O O . LEU A 1 181 ? -8.027 -9.499 8.408 1.00 94.12 181 LEU A O 1
ATOM 1492 N N . VAL A 1 182 ? -9.433 -8.334 7.100 1.00 90.38 182 VAL A N 1
ATOM 1493 C CA . VAL A 1 182 ? -10.540 -9.314 7.145 1.00 90.38 182 VAL A CA 1
ATOM 1494 C C . VAL A 1 182 ? -10.676 -10.186 5.889 1.00 90.38 182 VAL A C 1
ATOM 1496 O O . VAL A 1 182 ? -11.363 -11.199 5.926 1.00 90.38 182 VAL A O 1
ATOM 1499 N N . ASN A 1 183 ? -10.019 -9.835 4.778 1.00 84.12 183 ASN A N 1
ATOM 1500 C CA . ASN A 1 183 ? -10.119 -10.533 3.484 1.00 84.12 183 ASN A CA 1
ATOM 1501 C C . ASN A 1 183 ? -8.768 -11.111 3.020 1.00 84.12 183 ASN A C 1
ATOM 1503 O O . ASN A 1 183 ? -8.322 -10.912 1.880 1.00 84.12 183 ASN A O 1
ATOM 1507 N N . ALA A 1 184 ? -8.093 -11.813 3.930 1.00 83.50 184 ALA A N 1
ATOM 1508 C CA . ALA A 1 184 ? -6.863 -12.525 3.621 1.00 83.50 184 ALA A CA 1
ATOM 1509 C C . ALA A 1 184 ? -7.125 -13.691 2.652 1.00 83.50 184 ALA A C 1
ATOM 1511 O O . ALA A 1 184 ? -8.118 -14.401 2.767 1.00 83.50 184 ALA A O 1
ATOM 1512 N N . CYS A 1 185 ? -6.223 -13.887 1.688 1.00 79.75 185 CYS A N 1
ATOM 1513 C CA . CYS A 1 185 ? -6.326 -14.961 0.695 1.00 79.75 185 CYS A CA 1
ATOM 1514 C C . CYS A 1 185 ? -5.512 -16.212 1.054 1.00 79.75 185 CYS A C 1
ATOM 1516 O O . CYS A 1 185 ? -5.707 -17.253 0.442 1.00 79.75 185 CYS A O 1
ATOM 1518 N N . CYS A 1 186 ? -4.590 -16.122 2.016 1.00 87.44 186 CYS A N 1
ATOM 1519 C CA . CYS A 1 186 ? -3.794 -17.266 2.453 1.00 87.44 186 CYS A CA 1
ATOM 1520 C C . CYS A 1 186 ? -4.431 -17.928 3.679 1.00 87.44 186 CYS A C 1
ATOM 1522 O O . CYS A 1 186 ? -5.097 -17.269 4.476 1.00 87.44 186 CYS A O 1
ATOM 1524 N N . GLN A 1 187 ? -4.160 -19.219 3.857 1.00 88.44 187 GLN A N 1
ATOM 1525 C CA . GLN A 1 187 ? -4.614 -19.977 5.018 1.00 88.44 187 GLN A CA 1
ATOM 1526 C C . GLN A 1 187 ? -4.012 -19.417 6.326 1.00 88.44 187 GLN A C 1
ATOM 1528 O O . GLN A 1 187 ? -2.837 -19.005 6.334 1.00 88.44 187 GLN A O 1
ATOM 1533 N N . PRO A 1 188 ? -4.772 -19.414 7.440 1.00 88.56 188 PRO A N 1
ATOM 1534 C CA . PRO A 1 188 ? -4.240 -19.099 8.764 1.00 88.56 188 PRO A CA 1
ATOM 1535 C C . PRO A 1 188 ? -3.012 -19.955 9.108 1.00 88.56 188 PRO A C 1
ATOM 1537 O O . PRO A 1 188 ? -2.960 -21.137 8.772 1.00 88.56 188 PRO A O 1
ATOM 1540 N N . GLY A 1 189 ? -2.001 -19.365 9.750 1.00 89.81 189 GLY A N 1
ATOM 1541 C CA . GLY A 1 189 ? -0.796 -20.088 10.179 1.00 89.81 189 GLY A CA 1
ATOM 1542 C C . GLY A 1 189 ? 0.123 -20.585 9.055 1.00 89.81 189 GLY A C 1
ATOM 1543 O O . GLY A 1 189 ? 1.003 -21.401 9.313 1.00 89.81 189 GLY A O 1
ATOM 1544 N N . CYS A 1 190 ? -0.047 -20.124 7.809 1.00 92.00 190 CYS A N 1
ATOM 1545 C CA . CYS A 1 190 ? 0.764 -20.595 6.684 1.00 92.00 190 CYS A CA 1
ATOM 1546 C C . CYS A 1 190 ? 2.277 -20.346 6.911 1.00 92.00 190 CYS A C 1
ATOM 1548 O O . CYS A 1 190 ? 2.690 -19.179 6.980 1.00 92.00 190 CYS A O 1
ATOM 1550 N N . PRO A 1 191 ? 3.122 -21.400 6.935 1.00 90.94 191 PRO A N 1
ATOM 1551 C CA . PRO A 1 191 ? 4.560 -21.263 7.184 1.00 90.94 191 PRO A CA 1
ATOM 1552 C C . PRO A 1 191 ? 5.313 -20.671 5.985 1.00 90.94 191 PRO A C 1
ATOM 1554 O O . PRO A 1 191 ? 6.397 -20.119 6.140 1.00 90.94 191 PRO A O 1
ATOM 1557 N N . LYS A 1 192 ? 4.731 -20.742 4.781 1.00 92.62 192 LYS A N 1
ATOM 1558 C CA . LYS A 1 192 ? 5.318 -20.221 3.538 1.00 92.62 192 LYS A CA 1
ATOM 1559 C C . LYS A 1 192 ? 4.890 -18.787 3.212 1.00 92.62 192 LYS A C 1
ATOM 1561 O O . LYS A 1 192 ? 5.274 -18.260 2.178 1.00 92.62 192 LYS A O 1
ATOM 1566 N N . ARG A 1 193 ? 4.117 -18.114 4.071 1.00 91.62 193 ARG A N 1
ATOM 1567 C CA . ARG A 1 193 ? 3.504 -16.819 3.719 1.00 91.62 193 ARG A CA 1
ATOM 1568 C C . ARG A 1 193 ? 4.531 -15.721 3.389 1.00 91.62 193 ARG A C 1
ATOM 1570 O O . ARG A 1 193 ? 4.294 -14.946 2.471 1.00 91.62 193 ARG A O 1
ATOM 1577 N N . VAL A 1 194 ? 5.678 -15.683 4.080 1.00 92.25 194 VAL A N 1
ATOM 1578 C CA . VAL A 1 194 ? 6.799 -14.782 3.725 1.00 92.25 194 VAL A CA 1
ATOM 1579 C C . VAL A 1 194 ? 7.316 -15.093 2.317 1.00 92.25 194 VAL A C 1
ATOM 1581 O O . VAL A 1 194 ? 7.493 -14.186 1.508 1.00 92.25 194 VAL A O 1
ATOM 1584 N N . GLN A 1 195 ? 7.507 -16.379 2.012 1.00 93.19 195 GLN A N 1
ATOM 1585 C CA . GLN A 1 195 ? 7.964 -16.838 0.703 1.00 93.19 195 GLN A CA 1
ATOM 1586 C C . GLN A 1 195 ? 6.956 -16.478 -0.398 1.00 93.19 195 GLN A C 1
ATOM 1588 O O . GLN A 1 195 ? 7.363 -15.927 -1.411 1.00 93.19 195 GLN A O 1
ATOM 1593 N N . HIS A 1 196 ? 5.652 -16.662 -0.165 1.00 92.88 196 HIS A N 1
ATOM 1594 C CA . HIS A 1 196 ? 4.612 -16.274 -1.124 1.00 92.88 196 HIS A CA 1
ATOM 1595 C C . HIS A 1 196 ? 4.689 -14.782 -1.486 1.00 92.88 196 HIS A C 1
ATOM 1597 O O . HIS A 1 196 ? 4.651 -14.435 -2.660 1.00 92.88 196 HIS A O 1
ATOM 1603 N N . TYR A 1 197 ? 4.844 -13.882 -0.506 1.00 94.31 197 TYR A N 1
ATOM 1604 C CA . TYR A 1 197 ? 4.986 -12.447 -0.798 1.00 94.31 197 TYR A CA 1
ATOM 1605 C C . TYR A 1 197 ? 6.287 -12.117 -1.541 1.00 94.31 197 TYR A C 1
ATOM 1607 O O . TYR A 1 197 ? 6.314 -11.198 -2.361 1.00 94.31 197 TYR A O 1
ATOM 1615 N N . SER A 1 198 ? 7.358 -12.870 -1.280 1.00 94.75 198 SER A N 1
ATOM 1616 C CA . SER A 1 198 ? 8.612 -12.756 -2.027 1.00 94.75 198 SER A CA 1
ATOM 1617 C C . SER A 1 198 ? 8.432 -13.157 -3.496 1.00 94.75 198 SER A C 1
ATOM 1619 O O . SER A 1 198 ? 8.809 -12.399 -4.395 1.00 94.75 198 SER A O 1
ATOM 1621 N N . ASP A 1 199 ? 7.796 -14.300 -3.752 1.00 94.12 199 ASP A N 1
ATOM 1622 C CA . ASP A 1 199 ? 7.572 -14.818 -5.105 1.00 94.12 199 ASP A CA 1
ATOM 1623 C C . ASP A 1 199 ? 6.619 -13.913 -5.900 1.00 94.12 199 ASP A C 1
ATOM 1625 O O . ASP A 1 199 ? 6.987 -13.452 -6.986 1.00 94.12 199 ASP A O 1
ATOM 1629 N N . ILE A 1 200 ? 5.504 -13.489 -5.292 1.00 94.56 200 ILE A N 1
ATOM 1630 C CA . ILE A 1 200 ? 4.580 -12.495 -5.864 1.00 94.56 200 ILE A CA 1
ATOM 1631 C C . ILE A 1 200 ? 5.322 -11.195 -6.204 1.00 94.56 200 ILE A C 1
ATOM 1633 O O . ILE A 1 200 ? 5.130 -10.622 -7.280 1.00 94.56 200 ILE A O 1
ATOM 1637 N N . GLY A 1 201 ? 6.190 -10.712 -5.311 1.00 95.88 201 GLY A N 1
ATOM 1638 C CA . GLY A 1 201 ? 6.994 -9.514 -5.546 1.00 95.88 201 GLY A CA 1
ATOM 1639 C C . GLY A 1 201 ? 7.952 -9.658 -6.734 1.00 95.88 201 GLY A C 1
ATOM 1640 O O . GLY A 1 201 ? 8.073 -8.737 -7.549 1.00 95.88 201 GLY A O 1
ATOM 1641 N N . ASN A 1 202 ? 8.612 -10.808 -6.876 1.00 96.12 202 ASN A N 1
ATOM 1642 C CA . ASN A 1 202 ? 9.508 -11.082 -8.004 1.00 96.12 202 ASN A CA 1
ATOM 1643 C C . ASN A 1 202 ? 8.737 -11.226 -9.320 1.00 96.12 202 ASN A C 1
ATOM 1645 O O . ASN A 1 202 ? 9.134 -10.644 -10.332 1.00 96.12 202 ASN A O 1
ATOM 1649 N N . MET A 1 203 ? 7.601 -11.919 -9.290 1.00 95.44 203 MET A N 1
ATOM 1650 C CA . MET A 1 203 ? 6.704 -12.067 -10.430 1.00 95.44 203 MET A CA 1
ATOM 1651 C C . MET A 1 203 ? 6.155 -10.711 -10.894 1.00 95.44 203 MET A C 1
ATOM 1653 O O . MET A 1 203 ? 6.192 -10.408 -12.086 1.00 95.44 203 MET A O 1
ATOM 1657 N N . GLN A 1 204 ? 5.741 -9.830 -9.976 1.00 96.31 204 GLN A N 1
ATOM 1658 C CA . GLN A 1 204 ? 5.302 -8.478 -10.338 1.00 96.31 204 GLN A CA 1
ATOM 1659 C C . GLN A 1 204 ? 6.417 -7.693 -11.045 1.00 96.31 204 GLN A C 1
ATOM 1661 O O . GLN A 1 204 ? 6.170 -7.065 -12.077 1.00 96.31 204 GLN A O 1
ATOM 1666 N N . LYS A 1 205 ? 7.656 -7.750 -10.536 1.00 96.00 205 LYS A N 1
ATOM 1667 C CA . LYS A 1 205 ? 8.817 -7.107 -11.178 1.00 96.00 205 LYS A CA 1
ATOM 1668 C C . LYS A 1 205 ? 9.066 -7.673 -12.575 1.00 96.00 205 LYS A C 1
ATOM 1670 O O . LYS A 1 205 ? 9.313 -6.901 -13.504 1.00 96.00 205 LYS A O 1
ATOM 1675 N N . ALA A 1 206 ? 8.985 -8.993 -12.732 1.00 95.12 206 ALA A N 1
ATOM 1676 C CA . ALA A 1 206 ? 9.132 -9.673 -14.013 1.00 95.12 206 ALA A CA 1
ATOM 1677 C C . ALA A 1 206 ? 8.077 -9.213 -15.030 1.00 95.12 206 ALA A C 1
ATOM 1679 O O . ALA A 1 206 ? 8.437 -8.777 -16.126 1.00 95.12 206 ALA A O 1
ATOM 1680 N N . ILE A 1 207 ? 6.801 -9.196 -14.635 1.00 94.50 207 ILE A N 1
ATOM 1681 C CA . ILE A 1 207 ? 5.688 -8.706 -15.459 1.00 94.50 207 ILE A CA 1
ATOM 1682 C C . ILE A 1 207 ? 5.924 -7.246 -15.863 1.00 94.50 207 ILE A C 1
ATOM 1684 O O . ILE A 1 207 ? 5.875 -6.913 -17.047 1.00 94.50 207 ILE A O 1
ATOM 1688 N N . CYS A 1 208 ? 6.257 -6.367 -14.913 1.00 94.88 208 CYS A N 1
ATOM 1689 C CA . CYS A 1 208 ? 6.509 -4.951 -15.195 1.00 94.88 208 CYS A CA 1
ATOM 1690 C C . CYS A 1 208 ? 7.680 -4.739 -16.169 1.00 94.88 208 CYS A C 1
ATOM 1692 O O . CYS A 1 208 ? 7.618 -3.847 -17.016 1.00 94.88 208 CYS A O 1
ATOM 1694 N N . ARG A 1 209 ? 8.742 -5.548 -16.078 1.00 93.19 209 ARG A N 1
ATOM 1695 C CA . ARG A 1 209 ? 9.882 -5.502 -17.011 1.00 93.19 209 ARG A CA 1
ATOM 1696 C C . ARG A 1 209 ? 9.493 -6.009 -18.397 1.00 93.19 209 ARG A C 1
ATOM 1698 O O . ARG A 1 209 ? 9.835 -5.362 -19.384 1.00 93.19 209 ARG A O 1
ATOM 1705 N N . TYR A 1 210 ? 8.741 -7.104 -18.479 1.00 93.06 210 TYR A N 1
ATOM 1706 C CA . TYR A 1 210 ? 8.211 -7.622 -19.740 1.00 93.06 210 TYR A CA 1
ATOM 1707 C C . TYR A 1 210 ? 7.307 -6.599 -20.445 1.00 93.06 210 TYR A C 1
ATOM 1709 O O . TYR A 1 210 ? 7.467 -6.366 -21.646 1.00 93.06 210 TYR A O 1
ATOM 1717 N N . LEU A 1 211 ? 6.438 -5.908 -19.698 1.00 91.62 211 LEU A N 1
ATOM 1718 C CA . LEU A 1 211 ? 5.538 -4.882 -20.237 1.00 91.62 211 LEU A CA 1
ATOM 1719 C C . LEU A 1 211 ? 6.276 -3.684 -20.861 1.00 91.62 211 LEU A C 1
ATOM 1721 O O . LEU A 1 211 ? 5.702 -3.007 -21.712 1.00 91.62 211 LEU A O 1
ATOM 1725 N N . LYS A 1 212 ? 7.543 -3.443 -20.494 1.00 87.50 212 LYS A N 1
ATOM 1726 C CA . LYS A 1 212 ? 8.408 -2.412 -21.102 1.00 87.50 212 LYS A CA 1
ATOM 1727 C C . LYS A 1 212 ? 9.023 -2.845 -22.446 1.00 87.50 212 LYS A C 1
ATOM 1729 O O . LYS A 1 212 ? 9.670 -2.033 -23.102 1.00 87.50 212 LYS A O 1
ATOM 1734 N N . THR A 1 213 ? 8.856 -4.102 -22.858 1.00 86.81 213 THR A N 1
ATOM 1735 C CA . THR A 1 213 ? 9.374 -4.632 -24.132 1.00 86.81 213 THR A CA 1
ATOM 1736 C C . THR A 1 213 ? 8.342 -4.534 -25.263 1.00 86.81 213 THR A C 1
ATOM 1738 O O . THR A 1 213 ? 7.219 -4.085 -25.064 1.00 86.81 213 THR A O 1
ATOM 1741 N N . SER A 1 214 ? 8.703 -4.992 -26.470 1.00 79.44 214 SER A N 1
ATOM 1742 C CA . SER A 1 214 ? 7.781 -5.047 -27.620 1.00 79.44 214 SER A CA 1
ATOM 1743 C C . SER A 1 214 ? 6.678 -6.111 -27.517 1.00 79.44 214 SER A C 1
ATOM 1745 O O . SER A 1 214 ? 5.814 -6.142 -28.388 1.00 79.44 214 SER A O 1
ATOM 1747 N N . GLN A 1 215 ? 6.717 -6.986 -26.499 1.00 84.44 215 GLN A N 1
ATOM 1748 C CA . GLN A 1 215 ? 5.695 -8.012 -26.224 1.00 84.44 215 GLN A CA 1
ATOM 1749 C C . GLN A 1 215 ? 5.385 -8.943 -27.418 1.00 84.44 215 GLN A C 1
ATOM 1751 O O . GLN A 1 215 ? 4.286 -9.471 -27.552 1.00 84.44 215 GLN A O 1
ATOM 1756 N N . LYS A 1 216 ? 6.366 -9.160 -28.309 1.00 84.06 216 LYS A N 1
ATOM 1757 C CA . LYS A 1 216 ? 6.231 -10.033 -29.494 1.00 84.06 216 LYS A CA 1
ATOM 1758 C C . LYS A 1 216 ? 6.182 -11.529 -29.165 1.00 84.06 216 LYS A C 1
ATOM 1760 O O . LYS A 1 216 ? 5.849 -12.325 -30.036 1.00 84.06 216 LYS A O 1
ATOM 1765 N N . VAL A 1 217 ? 6.568 -11.909 -27.951 1.00 86.12 217 VAL A N 1
ATOM 1766 C CA . VAL A 1 217 ? 6.592 -13.294 -27.462 1.00 86.12 217 VAL A CA 1
ATOM 1767 C C . VAL A 1 217 ? 5.813 -13.369 -26.153 1.00 86.12 217 VAL A C 1
ATOM 1769 O O . VAL A 1 217 ? 5.885 -12.400 -25.405 1.00 86.12 217 VAL A O 1
ATOM 1772 N N . PRO A 1 218 ? 5.104 -14.473 -25.851 1.00 89.06 218 PRO A N 1
ATOM 1773 C CA . PRO A 1 218 ? 4.409 -14.633 -24.576 1.00 89.06 218 PRO A CA 1
ATOM 1774 C C . PRO A 1 218 ? 5.331 -14.424 -23.369 1.00 89.06 218 PRO A C 1
ATOM 1776 O O . PRO A 1 218 ? 6.532 -14.701 -23.437 1.00 89.06 218 PRO A O 1
ATOM 1779 N N . PHE A 1 219 ? 4.756 -13.943 -22.266 1.00 89.62 219 PHE A N 1
ATOM 1780 C CA . PHE A 1 219 ? 5.479 -13.782 -21.009 1.00 89.62 219 PHE A CA 1
ATOM 1781 C C . PHE A 1 219 ? 5.972 -15.139 -20.493 1.00 89.62 219 PHE A C 1
ATOM 1783 O O . PHE A 1 219 ? 5.224 -16.112 -20.473 1.00 89.62 219 PHE A O 1
ATOM 1790 N N . ASP A 1 220 ? 7.231 -15.168 -20.070 1.00 88.38 220 ASP A N 1
ATOM 1791 C CA . ASP A 1 220 ? 7.914 -16.325 -19.500 1.00 88.38 220 ASP A CA 1
ATOM 1792 C C . ASP A 1 220 ? 8.611 -15.854 -18.212 1.00 88.38 220 ASP A C 1
ATOM 1794 O O . ASP A 1 220 ? 9.591 -15.106 -18.310 1.00 8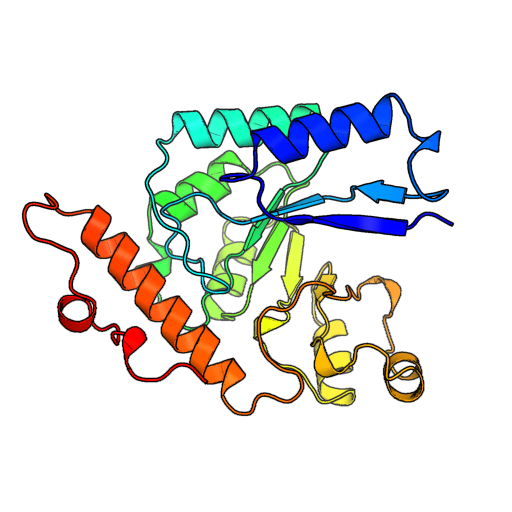8.38 220 ASP A O 1
ATOM 1798 N N . PRO A 1 221 ? 8.099 -16.216 -17.020 1.00 85.81 221 PRO A N 1
ATOM 1799 C CA . PRO A 1 221 ? 8.632 -15.752 -15.741 1.00 85.81 221 PRO A CA 1
ATOM 1800 C C . PRO A 1 221 ? 10.132 -16.015 -15.565 1.00 85.81 221 PRO A C 1
ATOM 1802 O O . PRO A 1 221 ? 10.852 -15.141 -15.065 1.00 85.81 221 PRO A O 1
ATOM 1805 N N . GLU A 1 222 ? 10.624 -17.168 -16.032 1.00 87.75 222 GLU A N 1
ATOM 1806 C CA . GLU A 1 222 ? 12.007 -17.601 -15.808 1.00 87.75 222 GLU A CA 1
ATOM 1807 C C . GLU A 1 222 ? 13.001 -16.699 -16.542 1.00 87.75 222 GLU A C 1
ATOM 1809 O O . GLU A 1 222 ? 14.041 -16.328 -15.987 1.00 87.75 222 GLU A O 1
ATOM 1814 N N . LYS A 1 223 ? 12.643 -16.223 -17.746 1.00 86.88 223 LYS A N 1
ATOM 1815 C CA . LYS A 1 223 ? 13.451 -15.246 -18.504 1.00 86.88 223 LYS A CA 1
ATOM 1816 C C . LYS A 1 223 ? 13.645 -13.918 -17.773 1.00 86.88 223 LYS A C 1
ATOM 1818 O O . LYS A 1 223 ? 14.557 -13.162 -18.109 1.00 86.88 223 LYS A O 1
ATOM 1823 N N . TYR A 1 224 ? 12.796 -13.622 -16.794 1.00 85.00 224 TYR A N 1
ATOM 1824 C CA . TYR A 1 224 ? 12.829 -12.393 -16.007 1.00 85.00 224 TYR A CA 1
ATOM 1825 C C . TYR A 1 224 ? 13.200 -12.635 -14.535 1.00 85.00 224 TYR A C 1
ATOM 1827 O O . TYR A 1 224 ? 13.081 -11.713 -13.720 1.00 85.00 224 TYR A O 1
ATOM 1835 N N . GLY A 1 225 ? 13.692 -13.835 -14.203 1.00 80.94 225 GLY A N 1
ATOM 1836 C CA . GLY A 1 225 ? 14.159 -14.192 -12.862 1.00 80.94 225 GLY A CA 1
ATOM 1837 C C . GLY A 1 225 ? 13.040 -14.419 -11.841 1.00 80.94 225 GLY A C 1
ATOM 1838 O O . GLY A 1 225 ? 13.291 -14.296 -10.643 1.00 80.94 225 GLY A O 1
ATOM 1839 N N . ALA A 1 226 ? 11.819 -14.714 -12.295 1.00 83.75 226 ALA A N 1
ATOM 1840 C CA . ALA A 1 226 ? 10.699 -15.136 -11.455 1.00 83.75 226 ALA A CA 1
ATOM 1841 C C . ALA A 1 226 ? 10.395 -16.627 -11.674 1.00 83.75 226 ALA A C 1
ATOM 1843 O O . ALA A 1 226 ? 10.688 -17.173 -12.735 1.00 83.75 226 ALA A O 1
ATOM 1844 N N . LYS A 1 227 ? 9.815 -17.291 -10.671 1.00 79.12 227 LYS A N 1
ATOM 1845 C CA . LYS A 1 227 ? 9.370 -18.690 -10.780 1.00 79.12 227 LYS A CA 1
ATOM 1846 C C . LYS A 1 227 ? 7.946 -18.740 -11.331 1.00 79.12 227 LYS A C 1
ATOM 1848 O O . LYS A 1 227 ? 7.143 -17.884 -10.972 1.00 79.12 227 LYS A O 1
ATOM 1853 N N . ASP A 1 228 ? 7.628 -19.723 -12.171 1.00 68.69 228 ASP A N 1
ATOM 1854 C CA . ASP A 1 228 ? 6.237 -20.011 -12.538 1.00 68.69 228 ASP A CA 1
ATOM 1855 C C . ASP A 1 228 ? 5.549 -20.701 -11.352 1.00 68.69 228 ASP A C 1
ATOM 1857 O O . ASP A 1 228 ? 5.924 -21.799 -10.952 1.00 68.69 228 ASP A O 1
ATOM 1861 N N . GLU A 1 229 ? 4.582 -20.026 -10.736 1.00 61.06 229 GLU A N 1
ATOM 1862 C CA . GLU A 1 229 ? 3.929 -20.507 -9.515 1.00 61.06 229 GLU A CA 1
ATOM 1863 C C . GLU A 1 229 ? 2.873 -21.599 -9.790 1.00 61.06 229 GLU A C 1
ATOM 1865 O O . GLU A 1 229 ? 2.389 -22.225 -8.847 1.00 61.06 229 GLU A O 1
ATOM 1870 N N . ASN A 1 230 ? 2.545 -21.902 -11.057 1.00 51.31 230 ASN A N 1
ATOM 1871 C CA . ASN A 1 230 ? 1.555 -22.936 -11.398 1.00 51.31 230 ASN A CA 1
ATOM 1872 C C . ASN A 1 230 ? 1.953 -24.370 -10.985 1.00 51.31 230 ASN A C 1
ATOM 1874 O O . ASN A 1 230 ? 1.129 -25.277 -11.116 1.00 51.31 230 ASN A O 1
ATOM 1878 N N . SER A 1 231 ? 3.175 -24.605 -10.491 1.00 44.03 231 SER A N 1
ATOM 1879 C CA . SER A 1 231 ? 3.630 -25.928 -10.043 1.00 44.03 231 SER A CA 1
ATOM 1880 C C . SER A 1 231 ? 3.447 -26.213 -8.550 1.00 44.03 231 SER A C 1
ATOM 1882 O O . SER A 1 231 ? 3.529 -27.378 -8.173 1.00 44.03 231 SER A O 1
ATOM 1884 N N . ASP A 1 232 ? 3.212 -25.206 -7.695 1.00 43.97 232 ASP A N 1
ATOM 1885 C CA . ASP A 1 232 ? 3.413 -25.361 -6.239 1.00 43.97 232 ASP A CA 1
ATOM 1886 C C . ASP A 1 232 ? 2.401 -24.617 -5.347 1.00 43.97 232 ASP A C 1
ATOM 1888 O O . ASP A 1 232 ? 2.702 -24.277 -4.195 1.00 43.97 232 ASP A O 1
ATOM 1892 N N . TYR A 1 233 ? 1.180 -24.372 -5.826 1.00 48.22 233 TYR A N 1
ATOM 1893 C CA . TYR A 1 233 ? 0.129 -23.876 -4.937 1.00 48.22 233 TYR A CA 1
ATOM 1894 C C . TYR A 1 233 ? -0.371 -24.986 -4.004 1.00 48.22 233 TYR A C 1
ATOM 1896 O O . TYR A 1 233 ? -0.752 -26.074 -4.433 1.00 48.22 233 TYR A O 1
ATOM 1904 N N . CYS A 1 234 ? -0.343 -24.677 -2.707 1.00 45.12 234 CYS A N 1
ATOM 1905 C CA . CYS A 1 234 ? -1.109 -25.365 -1.675 1.00 45.12 234 CYS A CA 1
ATOM 1906 C C . CYS A 1 234 ? -2.613 -25.169 -1.893 1.00 45.12 234 CYS A C 1
ATOM 1908 O O . CYS A 1 234 ? -2.992 -24.052 -2.320 1.00 45.12 234 CYS A O 1
#

Secondary structure (DSSP, 8-state):
--EEEEEE-SSTTHHHHHHHHHHHHH-GGGS-TTEEEEEEEE--TT-TT--SS---S---HHHHHHHHHHHHHTT--EEEEE--S---TTGGG-HHHHHHHHHT-SSS-EEEE--HHHHHHHHHH-TTSEEEE-GGG---SHHHHHHHHHSS-SEEEPPGGGTT-HHHHTT-S-GGGEE------SPTT-TTHHHHHHHHHHHHHHHHHHHTS---S---SGGGT---GGG---

Sequence (234 aa):
MSIKFHLPDFAVHYHFNRVFLAILKQYPEFFIDGLEIASVFGTFPQSLWNGGRIVNGVFDKNTVKIVVREFDKLGIPLRFTFTNPNITEEDLKDDFCNYVLKTANNGKNGVIVVSPLLEEYIRTKYPDYKITSSTCKRITDIDALNEETDRNYDIVVLDYDFNNKFDVLEKIRKKDICEILVNACCQPGCPKRVQHYSDIGNMQKAICRYLKTSQKVPFDPEKYGAKDENSDYC